Protein AF-A0A8J4S9Z4-F1 (afdb_monomer_lite)

Organism: NCBI:txid1284355

Secondary structure (DSSP, 8-state):
-----HHHHHHTT--HHHHTSHHHHHHHTTSSPPTT---B----EEEETTEEEE---TTEEEEEEEEPTTS-EEEEEEE--------TT-TT-GGGHHHHHHHHHHHHHHHHHHHH-SSHHHHHHHHHHHHHHHHHHHHHHHHHHHHHHTT--S--TTHHHHHHHHHHHHHHTT--HHHHHHHHHTT---TT-TTTT-HHHHHHHHHHHHHHTTSSS-HHHHHHHHHHHS-S----HHHHHHHHHHHHHH---HHHHHHHHHHTSTT---GGGGGGGPPPSS--TT-------

Structure (mmCIF, N/CA/C/O backbone):
data_AF-A0A8J4S9Z4-F1
#
_entry.id   AF-A0A8J4S9Z4-F1
#
loop_
_atom_site.group_PDB
_atom_site.id
_atom_site.type_symbol
_atom_site.label_atom_id
_atom_site.label_alt_id
_atom_site.label_comp_id
_atom_site.label_asym_id
_atom_site.label_entity_id
_atom_site.label_seq_id
_atom_site.pdbx_PDB_ins_code
_atom_site.Cartn_x
_atom_site.Cartn_y
_atom_site.Cartn_z
_atom_site.occupancy
_atom_site.B_iso_or_equiv
_atom_site.auth_seq_id
_atom_site.auth_comp_id
_atom_site.auth_asym_id
_atom_site.auth_atom_id
_atom_site.pdbx_PDB_model_num
ATOM 1 N N . MET A 1 1 ? 28.055 2.940 -4.783 1.00 86.69 1 MET A N 1
ATOM 2 C CA . MET A 1 1 ? 26.742 2.385 -4.398 1.00 86.69 1 MET A CA 1
ATOM 3 C C . MET A 1 1 ? 26.316 3.035 -3.094 1.00 86.69 1 MET A C 1
ATOM 5 O O . MET A 1 1 ? 27.156 3.102 -2.208 1.00 86.69 1 MET A O 1
ATOM 9 N N . ILE A 1 2 ? 25.088 3.554 -2.994 1.00 89.12 2 ILE A N 1
ATOM 10 C CA . ILE A 1 2 ? 24.585 4.167 -1.748 1.00 89.12 2 ILE A CA 1
ATOM 11 C C . ILE A 1 2 ? 23.871 3.099 -0.909 1.00 89.12 2 ILE A C 1
ATOM 13 O O . ILE A 1 2 ? 24.313 2.797 0.188 1.00 89.12 2 ILE A O 1
ATOM 17 N N . ILE A 1 3 ? 22.836 2.454 -1.457 1.00 90.81 3 ILE A N 1
ATOM 18 C CA . ILE A 1 3 ? 22.139 1.312 -0.844 1.00 90.81 3 ILE A CA 1
ATOM 19 C C . ILE A 1 3 ? 21.929 0.229 -1.898 1.00 90.81 3 ILE A C 1
ATOM 21 O O . ILE A 1 3 ? 21.613 0.535 -3.047 1.00 90.81 3 ILE A O 1
ATOM 25 N N . PHE A 1 4 ? 22.075 -1.036 -1.498 1.00 93.25 4 PHE A N 1
ATOM 26 C CA . PHE A 1 4 ? 21.887 -2.195 -2.366 1.00 93.25 4 PHE A CA 1
ATOM 27 C C . PHE A 1 4 ? 21.063 -3.284 -1.671 1.00 93.25 4 PHE A C 1
ATOM 29 O O . PHE A 1 4 ? 21.343 -3.663 -0.535 1.00 93.25 4 PHE A O 1
ATOM 36 N N . ASN A 1 5 ? 20.050 -3.815 -2.361 1.00 94.56 5 ASN A N 1
ATOM 37 C CA . ASN A 1 5 ? 19.208 -4.884 -1.829 1.00 94.56 5 ASN A CA 1
ATOM 38 C C . ASN A 1 5 ? 19.777 -6.266 -2.192 1.00 94.56 5 ASN A C 1
ATOM 40 O O . ASN A 1 5 ? 19.354 -6.905 -3.157 1.00 94.56 5 ASN A O 1
ATOM 44 N N . THR A 1 6 ? 20.730 -6.736 -1.387 1.00 94.50 6 THR A N 1
ATOM 45 C CA . THR A 1 6 ? 21.393 -8.042 -1.551 1.00 94.50 6 THR A CA 1
ATOM 46 C C . THR A 1 6 ? 20.412 -9.214 -1.548 1.00 94.50 6 THR A C 1
ATOM 48 O O . THR A 1 6 ? 20.584 -10.160 -2.318 1.00 94.50 6 THR A O 1
ATOM 51 N N . SER A 1 7 ? 19.379 -9.158 -0.699 1.00 93.69 7 SER A N 1
ATOM 52 C CA . SER A 1 7 ? 18.370 -10.220 -0.595 1.00 93.69 7 SER A CA 1
ATOM 53 C C . SER A 1 7 ? 17.582 -10.350 -1.898 1.00 93.69 7 SER A C 1
ATOM 55 O O . SER A 1 7 ? 17.492 -11.442 -2.460 1.00 93.69 7 SER A O 1
ATOM 57 N N . LEU A 1 8 ? 17.112 -9.219 -2.439 1.00 95.19 8 LEU A N 1
ATOM 58 C CA . LEU A 1 8 ? 16.420 -9.187 -3.724 1.00 95.19 8 LEU A CA 1
ATOM 59 C C . LEU A 1 8 ? 17.334 -9.679 -4.848 1.00 95.19 8 LEU A C 1
ATOM 61 O O . LEU A 1 8 ? 16.961 -10.615 -5.547 1.00 95.19 8 LEU A O 1
ATOM 65 N N . ALA A 1 9 ? 18.545 -9.131 -4.983 1.00 95.25 9 ALA A N 1
ATOM 66 C CA . ALA A 1 9 ? 19.481 -9.551 -6.029 1.00 95.25 9 ALA A CA 1
ATOM 67 C C . ALA A 1 9 ? 19.737 -11.068 -6.002 1.00 95.25 9 ALA A C 1
ATOM 69 O O . ALA A 1 9 ? 19.665 -11.732 -7.035 1.00 95.25 9 ALA A O 1
ATOM 70 N N . THR A 1 10 ? 19.938 -11.628 -4.807 1.00 95.31 10 THR A N 1
ATOM 71 C CA . THR A 1 10 ? 20.129 -13.071 -4.617 1.00 95.31 10 THR A CA 1
ATOM 72 C C . THR A 1 10 ? 18.884 -13.864 -5.019 1.00 95.31 10 THR A C 1
ATOM 74 O O . THR A 1 10 ? 19.000 -14.875 -5.709 1.00 95.31 10 THR A O 1
ATOM 77 N N . SER A 1 11 ? 17.688 -13.401 -4.639 1.00 95.25 11 SER A N 1
ATOM 78 C CA . SER A 1 11 ? 16.425 -14.055 -5.012 1.00 95.25 11 SER A CA 1
ATOM 79 C C . SER A 1 11 ? 16.177 -14.063 -6.525 1.00 95.25 11 SER A C 1
ATOM 81 O O . SER A 1 11 ? 15.623 -15.026 -7.047 1.00 95.25 11 SER A O 1
ATOM 83 N N . LEU A 1 12 ? 16.668 -13.045 -7.240 1.00 95.75 12 LEU A N 1
ATOM 84 C CA . LEU A 1 12 ? 16.606 -12.959 -8.701 1.00 95.75 12 LEU A CA 1
ATOM 85 C C . LEU A 1 12 ? 17.680 -13.810 -9.404 1.00 95.75 12 LEU A C 1
ATOM 87 O O . LEU A 1 12 ? 17.716 -13.855 -10.631 1.00 95.75 12 LEU A O 1
ATOM 91 N N . GLY A 1 13 ? 18.555 -14.490 -8.652 1.00 94.50 13 GLY A N 1
ATOM 92 C CA . GLY A 1 13 ? 19.665 -15.273 -9.201 1.00 94.50 13 GLY A CA 1
ATOM 93 C C . GLY A 1 13 ? 20.836 -14.425 -9.704 1.00 94.50 13 GLY A C 1
ATOM 94 O O . GLY A 1 13 ? 21.683 -14.929 -10.439 1.00 94.50 13 GLY A O 1
ATOM 95 N N . LEU A 1 14 ? 20.896 -13.147 -9.322 1.00 93.44 14 LEU A N 1
ATOM 96 C CA . LEU A 1 14 ? 21.974 -12.241 -9.701 1.00 93.44 14 LEU A CA 1
ATOM 97 C C . LEU A 1 14 ? 23.186 -12.408 -8.777 1.00 93.44 14 LEU A C 1
ATOM 99 O O . LEU A 1 14 ? 23.060 -12.724 -7.591 1.00 93.44 14 LEU A O 1
ATOM 103 N N . ASN A 1 15 ? 24.381 -12.122 -9.299 1.00 93.00 15 ASN A N 1
ATOM 104 C CA . ASN A 1 15 ? 25.592 -12.071 -8.484 1.00 93.00 15 ASN A CA 1
ATOM 105 C C . ASN A 1 15 ? 25.621 -10.773 -7.658 1.00 93.00 15 ASN A C 1
ATOM 107 O O . ASN A 1 15 ? 26.108 -9.736 -8.111 1.00 93.00 15 ASN A O 1
ATOM 111 N N . ALA A 1 16 ? 25.090 -10.841 -6.438 1.00 94.44 16 ALA A N 1
ATOM 112 C CA . ALA A 1 16 ? 25.005 -9.702 -5.532 1.00 94.44 16 ALA A CA 1
ATOM 113 C C . ALA A 1 16 ? 26.374 -9.098 -5.169 1.00 94.44 16 ALA A C 1
ATOM 115 O O . ALA A 1 16 ? 26.469 -7.884 -5.021 1.00 94.44 16 ALA A O 1
ATOM 116 N N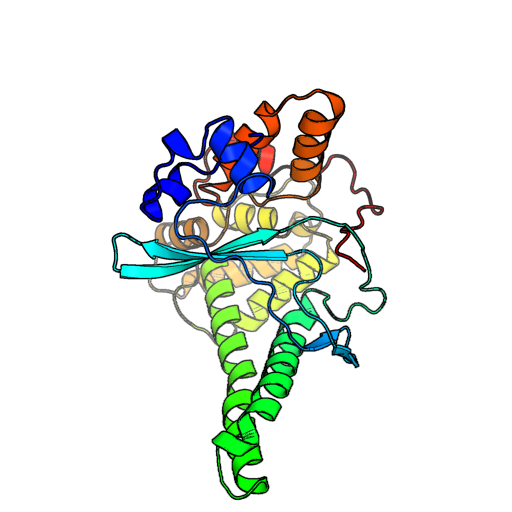 . GLU A 1 17 ? 27.429 -9.910 -5.049 1.00 93.00 17 GLU A N 1
ATOM 117 C CA . GLU A 1 17 ? 28.778 -9.423 -4.725 1.00 93.00 17 GLU A CA 1
ATOM 118 C C . GLU A 1 17 ? 29.359 -8.596 -5.879 1.00 93.00 17 GLU A C 1
ATOM 120 O O . GLU A 1 17 ? 29.862 -7.494 -5.662 1.00 93.00 17 GLU A O 1
ATOM 125 N N . ALA A 1 18 ? 29.210 -9.078 -7.116 1.00 91.81 18 ALA A N 1
ATOM 126 C CA . ALA A 1 18 ? 29.647 -8.348 -8.303 1.00 91.81 18 ALA A CA 1
ATOM 127 C C . ALA A 1 18 ? 28.850 -7.048 -8.505 1.00 91.81 18 ALA A C 1
ATOM 129 O O . ALA A 1 18 ? 29.424 -6.012 -8.839 1.00 91.81 18 ALA A O 1
ATOM 130 N N . LEU A 1 19 ? 27.536 -7.079 -8.271 1.00 92.56 19 LEU A N 1
ATOM 131 C CA . LEU A 1 19 ? 26.663 -5.910 -8.424 1.00 92.56 19 LEU A CA 1
ATOM 132 C C . LEU A 1 19 ? 26.835 -4.876 -7.306 1.00 92.56 19 LEU A C 1
ATOM 134 O O . LEU A 1 19 ? 26.665 -3.682 -7.544 1.00 92.56 19 LEU A O 1
ATOM 138 N N . ASN A 1 20 ? 27.222 -5.304 -6.105 1.00 93.88 20 ASN A N 1
ATOM 139 C CA . ASN A 1 20 ? 27.549 -4.411 -4.997 1.00 93.88 20 ASN A CA 1
ATOM 140 C C . ASN A 1 20 ? 29.031 -3.993 -5.004 1.00 93.88 20 ASN A C 1
ATOM 142 O O . ASN A 1 20 ? 29.683 -3.913 -3.963 1.00 93.88 20 ASN A O 1
ATOM 146 N N . SER A 1 21 ? 29.575 -3.739 -6.192 1.00 93.50 21 SER A N 1
ATOM 147 C CA . SER A 1 21 ? 30.947 -3.278 -6.400 1.00 93.50 21 SER A CA 1
ATOM 148 C C . SER A 1 21 ? 30.968 -1.882 -7.032 1.00 93.50 21 SER A C 1
ATOM 150 O O . SER A 1 21 ? 29.928 -1.315 -7.376 1.00 93.50 21 SER A O 1
ATOM 152 N N . ALA A 1 22 ? 32.163 -1.307 -7.198 1.00 91.81 22 ALA A N 1
ATOM 153 C CA . ALA A 1 22 ? 32.323 -0.064 -7.952 1.00 91.81 22 ALA A CA 1
ATOM 154 C C . ALA A 1 22 ? 31.855 -0.225 -9.410 1.00 91.81 22 ALA A C 1
ATOM 156 O O . ALA A 1 22 ? 31.159 0.639 -9.923 1.00 91.81 22 ALA A O 1
ATOM 157 N N . GLU A 1 23 ? 32.158 -1.361 -10.040 1.00 90.12 23 GLU A N 1
ATOM 158 C CA . GLU A 1 23 ? 31.727 -1.668 -11.407 1.00 90.12 23 GLU A CA 1
ATOM 159 C C . GLU A 1 23 ? 30.208 -1.858 -11.498 1.00 90.12 23 GLU A C 1
ATOM 161 O O . GLU A 1 23 ? 29.561 -1.317 -12.391 1.00 90.12 23 GLU A O 1
ATOM 166 N N . GLY A 1 24 ? 29.604 -2.540 -10.521 1.00 91.31 24 GLY A N 1
ATOM 167 C CA . GLY A 1 24 ? 28.147 -2.643 -10.432 1.00 91.31 24 GLY A CA 1
ATOM 168 C C . GLY A 1 24 ? 27.465 -1.279 -10.259 1.00 91.31 24 GLY A C 1
ATOM 169 O O . GLY A 1 24 ? 26.395 -1.044 -10.816 1.00 91.31 24 GLY A O 1
ATOM 170 N N . ALA A 1 25 ? 28.101 -0.334 -9.559 1.00 91.38 25 ALA A N 1
ATOM 171 C CA . ALA A 1 25 ? 27.605 1.038 -9.482 1.00 91.38 25 ALA A CA 1
ATOM 172 C C . ALA A 1 25 ? 27.644 1.757 -10.842 1.00 91.38 25 ALA A C 1
ATOM 174 O O . ALA A 1 25 ? 26.702 2.484 -11.147 1.00 91.38 25 ALA A O 1
ATOM 175 N N . GLU A 1 26 ? 28.662 1.517 -11.675 1.00 89.56 26 GLU A N 1
ATOM 176 C CA . GLU A 1 26 ? 28.706 2.037 -13.051 1.00 89.56 26 GLU A CA 1
ATOM 177 C C . GLU A 1 26 ? 27.568 1.467 -13.911 1.00 89.56 26 GLU A C 1
ATOM 179 O O . GLU A 1 26 ? 26.979 2.199 -14.707 1.00 89.56 26 GLU A O 1
ATOM 184 N N . VAL A 1 27 ? 27.195 0.197 -13.708 1.00 88.88 27 VAL A N 1
ATOM 185 C CA . VAL A 1 27 ? 26.023 -0.408 -14.364 1.00 88.88 27 VAL A CA 1
ATOM 186 C C . VAL A 1 27 ? 24.735 0.308 -13.966 1.00 88.88 27 VAL A C 1
ATOM 188 O O . VAL A 1 27 ? 23.989 0.768 -14.828 1.00 88.88 27 VAL A O 1
ATOM 191 N N . PHE A 1 28 ? 24.468 0.446 -12.665 1.00 88.38 28 PHE A N 1
ATOM 192 C CA . PHE A 1 28 ? 23.224 1.067 -12.196 1.00 88.38 28 PHE A CA 1
ATOM 193 C C . PHE A 1 28 ? 23.166 2.582 -12.424 1.00 88.38 28 PHE A C 1
ATOM 195 O O . PHE A 1 28 ? 22.076 3.151 -12.454 1.00 88.38 28 PHE A O 1
ATOM 202 N N . ALA A 1 29 ? 24.314 3.232 -12.624 1.00 85.50 29 ALA A N 1
ATOM 203 C CA . ALA A 1 29 ? 24.397 4.619 -13.073 1.00 85.50 29 ALA A CA 1
ATOM 204 C C . ALA A 1 29 ? 24.199 4.777 -14.595 1.00 85.50 29 ALA A C 1
ATOM 206 O O . ALA A 1 29 ? 24.103 5.903 -15.077 1.00 85.50 29 ALA A O 1
ATOM 207 N N . GLY A 1 30 ? 24.134 3.674 -15.353 1.00 80.75 30 GLY A N 1
ATOM 208 C CA . GLY A 1 30 ? 24.017 3.685 -16.813 1.00 80.75 30 GLY A CA 1
ATOM 209 C C . GLY A 1 30 ? 25.323 4.006 -17.551 1.00 80.75 30 GLY A C 1
ATOM 210 O O . GLY A 1 30 ? 25.291 4.264 -18.752 1.00 80.75 30 GLY A O 1
ATOM 211 N N . ASN A 1 31 ? 26.466 3.987 -16.859 1.00 83.44 31 ASN A N 1
ATOM 212 C CA . ASN A 1 31 ? 27.790 4.218 -17.445 1.00 83.44 31 ASN A CA 1
ATOM 213 C C . ASN A 1 31 ? 28.380 2.947 -18.078 1.00 83.44 31 ASN A C 1
ATOM 215 O O . ASN A 1 31 ? 29.239 3.038 -18.956 1.00 83.44 31 ASN A O 1
ATOM 219 N N . LEU A 1 32 ? 27.922 1.769 -17.642 1.00 85.44 32 LEU A N 1
ATOM 220 C CA . LEU A 1 32 ? 28.317 0.468 -18.173 1.00 85.44 32 LEU A CA 1
ATOM 221 C C . LEU A 1 32 ? 27.078 -0.354 -18.542 1.00 85.44 32 LEU A C 1
ATOM 223 O O . LEU A 1 32 ? 26.134 -0.458 -17.764 1.00 85.44 32 LEU A O 1
ATOM 227 N N . ILE A 1 33 ? 27.093 -0.971 -19.722 1.00 84.81 33 ILE A N 1
ATOM 228 C CA . ILE A 1 33 ? 26.046 -1.903 -20.149 1.00 84.81 33 ILE A CA 1
ATOM 229 C C . ILE A 1 33 ? 26.535 -3.326 -19.843 1.00 84.81 33 ILE A C 1
ATOM 231 O O . ILE A 1 33 ? 27.610 -3.693 -20.327 1.00 84.81 33 ILE A O 1
ATOM 235 N N . PRO A 1 34 ? 25.797 -4.126 -19.050 1.00 86.81 34 PRO A N 1
ATOM 236 C CA . PRO A 1 34 ? 26.164 -5.512 -18.767 1.00 86.81 34 PRO A CA 1
ATOM 237 C C . PRO A 1 34 ? 26.233 -6.373 -20.029 1.00 86.81 34 PRO A C 1
ATOM 239 O O . PRO A 1 34 ? 25.499 -6.150 -20.992 1.00 86.81 34 PRO A O 1
ATOM 242 N N . GLU A 1 35 ? 27.073 -7.407 -20.011 1.00 86.81 35 GLU A N 1
ATOM 243 C CA . GLU A 1 35 ? 27.112 -8.388 -21.097 1.00 86.81 35 GLU A CA 1
ATOM 244 C C . GLU A 1 35 ? 25.745 -9.074 -21.258 1.00 86.81 35 GLU A C 1
ATOM 246 O O . GLU A 1 35 ? 25.144 -9.528 -20.285 1.00 86.81 35 GLU A O 1
ATOM 251 N N . GLY A 1 36 ? 25.246 -9.137 -22.496 1.00 86.69 36 GLY A N 1
ATOM 252 C CA . GLY A 1 36 ? 23.943 -9.728 -22.820 1.00 86.69 36 GLY A CA 1
ATOM 253 C C . GLY A 1 36 ? 22.734 -8.817 -22.580 1.00 86.69 36 GLY A C 1
ATOM 254 O O . GLY A 1 36 ? 21.621 -9.221 -22.907 1.00 86.69 36 GLY A O 1
ATOM 255 N N . ALA A 1 37 ? 22.927 -7.604 -22.052 1.00 88.31 37 ALA A N 1
ATOM 256 C CA . ALA A 1 37 ? 21.869 -6.603 -21.972 1.00 88.31 37 ALA A CA 1
ATOM 257 C C . ALA A 1 37 ? 21.641 -5.939 -23.340 1.00 88.31 37 ALA A C 1
ATOM 259 O O . ALA A 1 37 ? 22.593 -5.571 -24.033 1.00 88.31 37 ALA A O 1
ATOM 260 N N . GLU A 1 38 ? 20.375 -5.729 -23.697 1.00 87.62 38 GLU A N 1
ATOM 261 C CA . GLU A 1 38 ? 19.956 -5.004 -24.901 1.00 87.62 38 GLU A CA 1
ATOM 262 C C . GLU A 1 38 ? 19.033 -3.854 -24.484 1.00 87.62 38 GLU A C 1
ATOM 264 O O . GLU A 1 38 ? 17.807 -4.004 -24.498 1.00 87.62 38 GLU A O 1
ATOM 269 N N . PRO A 1 39 ? 19.599 -2.706 -24.060 1.00 84.56 39 PRO A N 1
ATOM 270 C CA . PRO A 1 39 ? 18.792 -1.663 -23.465 1.00 84.56 39 PRO A CA 1
ATOM 271 C C . PRO A 1 39 ? 17.817 -1.038 -24.461 1.00 84.56 39 PRO A C 1
ATOM 273 O O . PRO A 1 39 ? 18.199 -0.680 -25.578 1.00 84.56 39 PRO A O 1
ATOM 276 N N . LEU A 1 40 ? 16.574 -0.838 -24.033 1.00 83.62 40 LEU A N 1
ATOM 277 C CA . LEU A 1 40 ? 15.536 -0.208 -24.840 1.00 83.62 40 LEU A CA 1
ATOM 278 C C . LEU A 1 40 ? 14.698 0.774 -24.022 1.00 83.62 40 LEU A C 1
ATOM 280 O O . LEU A 1 40 ? 14.546 0.644 -22.807 1.00 83.62 40 LEU A O 1
ATOM 284 N N . ALA A 1 41 ? 14.147 1.764 -24.718 1.00 80.06 41 ALA A N 1
ATOM 285 C CA . ALA A 1 41 ? 13.153 2.683 -24.184 1.00 80.06 41 ALA A CA 1
ATOM 286 C C . ALA A 1 41 ? 11.810 2.365 -24.844 1.00 80.06 41 ALA A C 1
ATOM 288 O O . ALA A 1 41 ? 11.695 2.393 -26.074 1.00 80.06 41 ALA A O 1
ATOM 289 N N . GLN A 1 42 ? 10.801 2.039 -24.042 1.00 82.94 42 GLN A N 1
ATOM 290 C CA . GLN A 1 42 ? 9.481 1.704 -24.550 1.00 82.94 42 GLN A CA 1
ATOM 291 C C . GLN A 1 42 ? 8.714 2.978 -24.911 1.00 82.94 42 GLN A C 1
ATOM 293 O O . GLN A 1 42 ? 8.731 3.980 -24.195 1.00 82.94 42 GLN A O 1
ATOM 298 N N . ALA A 1 43 ? 8.008 2.939 -26.038 1.00 84.94 43 ALA A N 1
ATOM 299 C CA . ALA A 1 43 ? 7.042 3.966 -26.392 1.00 84.94 43 ALA A CA 1
ATOM 300 C C . ALA A 1 43 ? 5.661 3.546 -25.883 1.00 84.94 43 ALA A C 1
ATOM 302 O O . ALA A 1 43 ? 5.213 2.430 -26.139 1.00 84.94 43 ALA A O 1
ATOM 303 N N . TYR A 1 44 ? 4.970 4.454 -25.203 1.00 89.44 44 TYR A N 1
ATOM 304 C CA . TYR A 1 44 ? 3.591 4.252 -24.777 1.00 89.44 44 TYR A CA 1
ATOM 305 C C . TYR A 1 44 ? 2.828 5.575 -24.818 1.00 89.44 44 TYR A C 1
ATOM 307 O O . TYR A 1 44 ? 3.404 6.653 -24.935 1.00 89.44 44 TYR A O 1
ATOM 315 N N . ALA A 1 45 ? 1.510 5.501 -24.736 1.00 88.75 45 ALA A N 1
ATOM 316 C CA . ALA A 1 45 ? 0.637 6.652 -24.572 1.00 88.75 45 ALA A CA 1
ATOM 317 C C . ALA A 1 45 ? -0.272 6.394 -23.374 1.00 88.75 45 ALA A C 1
ATOM 319 O O . ALA A 1 45 ? -0.426 5.256 -22.930 1.00 88.75 45 ALA A O 1
ATOM 320 N N . GLY A 1 46 ? -0.861 7.441 -22.819 1.00 90.00 46 GLY A N 1
ATOM 321 C CA . GLY A 1 46 ? -1.692 7.276 -21.641 1.00 90.00 46 GLY A CA 1
ATOM 322 C C . GLY A 1 46 ? -2.496 8.510 -21.316 1.00 90.00 46 GLY A C 1
ATOM 323 O O . GLY A 1 46 ? -2.228 9.607 -21.803 1.00 90.00 46 GLY A O 1
ATOM 324 N N . HIS A 1 47 ? -3.494 8.321 -20.464 1.00 86.31 47 HIS A N 1
ATOM 325 C CA . HIS A 1 47 ? -4.283 9.427 -19.967 1.00 86.31 47 HIS A CA 1
ATOM 326 C C . HIS A 1 47 ? -3.636 10.015 -18.709 1.00 86.31 47 HIS A C 1
ATOM 328 O O . HIS A 1 47 ? -3.628 9.375 -17.660 1.00 86.31 47 HIS A O 1
ATOM 334 N N . GLN A 1 48 ? -3.135 11.248 -18.779 1.00 83.12 48 GLN A N 1
ATOM 335 C CA . GLN A 1 48 ? -2.669 11.990 -17.607 1.00 83.12 48 GLN A CA 1
ATOM 336 C C . GLN A 1 48 ? -3.764 12.948 -17.148 1.00 83.12 48 GLN A C 1
ATOM 338 O O . GLN A 1 48 ? -4.236 13.790 -17.912 1.00 83.12 48 GLN A O 1
ATOM 343 N N . PHE A 1 49 ? -4.202 12.795 -15.896 1.00 81.25 49 PHE A N 1
ATOM 344 C CA . PHE A 1 49 ? -5.300 13.583 -15.318 1.00 81.25 49 PHE A CA 1
ATOM 345 C C . PHE A 1 49 ? -6.571 13.580 -16.190 1.00 81.25 49 PHE A C 1
ATOM 347 O O . PHE A 1 49 ? -7.288 14.571 -16.273 1.00 81.25 49 PHE A O 1
ATOM 354 N N . GLY A 1 50 ? -6.843 12.452 -16.857 1.00 81.25 50 GLY A N 1
ATOM 355 C CA . GLY A 1 50 ? -7.995 12.275 -17.746 1.00 81.25 50 GLY A CA 1
ATOM 356 C C . GLY A 1 50 ? -7.769 12.672 -19.211 1.00 81.25 50 GLY A C 1
ATOM 357 O O . GLY A 1 50 ? -8.633 12.384 -20.031 1.00 81.25 50 GLY A O 1
ATOM 358 N N . ASN A 1 51 ? -6.624 13.262 -19.568 1.00 82.56 51 ASN A N 1
ATOM 359 C CA . ASN A 1 51 ? -6.325 13.708 -20.934 1.00 82.56 51 ASN A CA 1
ATOM 360 C C . ASN A 1 51 ? -5.333 12.771 -21.623 1.00 82.56 51 ASN A C 1
ATOM 362 O O . ASN A 1 51 ? -4.302 12.442 -21.041 1.00 82.56 51 ASN A O 1
ATOM 366 N N . PHE A 1 52 ? -5.629 12.354 -22.855 1.00 87.38 52 PHE A N 1
ATOM 367 C CA . PHE A 1 52 ? -4.758 11.463 -23.622 1.00 87.38 52 PHE A CA 1
ATOM 368 C C . PHE A 1 52 ? -3.498 12.186 -24.114 1.00 87.38 52 PHE A C 1
ATOM 370 O O . PHE A 1 52 ? -3.596 13.205 -24.793 1.00 87.38 52 PHE A O 1
ATOM 377 N N . ASN A 1 53 ? -2.329 11.623 -23.807 1.00 85.38 53 ASN A N 1
ATOM 378 C CA . ASN A 1 53 ? -1.018 12.149 -24.170 1.00 85.38 53 ASN A CA 1
ATOM 379 C C . ASN A 1 53 ? -0.126 11.045 -24.749 1.00 85.38 53 ASN A C 1
ATOM 381 O O . ASN A 1 53 ? -0.165 9.895 -24.305 1.00 85.38 53 ASN A O 1
ATOM 385 N N . MET A 1 54 ? 0.737 11.423 -25.693 1.00 82.81 54 MET A N 1
ATOM 386 C CA . MET A 1 54 ? 1.869 10.591 -26.104 1.00 82.81 54 MET A CA 1
ATOM 387 C C . MET A 1 54 ? 2.955 10.666 -25.034 1.00 82.81 54 MET A C 1
ATOM 389 O O . MET A 1 54 ? 3.337 11.759 -24.614 1.00 82.81 54 MET A O 1
ATOM 393 N N . LEU A 1 55 ? 3.429 9.506 -24.593 1.00 85.88 55 LEU A N 1
ATOM 394 C CA . LEU A 1 55 ? 4.416 9.350 -23.532 1.00 85.88 55 LEU A CA 1
ATOM 395 C C . LEU A 1 55 ? 5.551 8.443 -24.041 1.00 85.88 55 LEU A C 1
ATOM 397 O O . LEU A 1 55 ? 5.917 8.482 -25.216 1.00 85.88 55 LEU A O 1
ATOM 401 N N . GLY A 1 56 ? 6.121 7.649 -23.145 1.00 80.00 56 GLY A N 1
ATOM 402 C CA . GLY A 1 56 ? 7.259 6.778 -23.374 1.00 80.00 56 GLY A CA 1
ATOM 403 C C . GLY A 1 56 ? 8.203 6.831 -22.182 1.00 80.00 56 GLY A C 1
ATOM 404 O O . GLY A 1 56 ? 8.054 7.674 -21.289 1.00 80.00 56 GLY A O 1
ATOM 405 N N . ASP A 1 57 ? 9.202 5.962 -22.204 1.00 79.75 57 ASP A N 1
ATOM 406 C CA . ASP A 1 57 ? 10.291 5.920 -21.234 1.00 79.75 57 ASP A CA 1
ATOM 407 C C . ASP A 1 57 ? 11.236 7.121 -21.406 1.00 79.75 57 ASP A C 1
ATOM 409 O O . ASP A 1 57 ? 12.405 7.000 -21.757 1.00 79.75 57 ASP A O 1
ATOM 413 N N . GLY A 1 58 ? 10.743 8.333 -21.151 1.00 70.44 58 GLY A N 1
ATOM 414 C CA . GLY A 1 58 ? 11.538 9.555 -21.299 1.00 70.44 58 GLY A CA 1
ATOM 415 C C . GLY A 1 58 ? 12.668 9.685 -20.272 1.00 70.44 58 GLY A C 1
ATOM 416 O O . GLY A 1 58 ? 13.549 10.525 -20.438 1.00 70.44 58 GLY A O 1
ATOM 417 N N . ARG A 1 59 ? 12.615 8.906 -19.181 1.00 74.81 59 ARG A N 1
ATOM 418 C CA . ARG A 1 59 ? 13.576 8.922 -18.055 1.00 74.81 59 ARG A CA 1
ATOM 419 C C . ARG A 1 59 ? 13.796 7.527 -17.460 1.00 74.81 59 ARG A C 1
ATOM 421 O O . ARG A 1 59 ? 14.191 7.396 -16.303 1.00 74.81 59 ARG A O 1
ATOM 428 N N . ALA A 1 60 ? 13.489 6.493 -18.230 1.00 80.62 60 ALA A N 1
ATOM 429 C CA . ALA A 1 60 ? 13.716 5.112 -17.854 1.00 80.62 60 ALA A CA 1
ATOM 430 C C . ALA A 1 60 ? 14.383 4.366 -19.008 1.00 80.62 60 ALA A C 1
ATOM 432 O O . ALA A 1 60 ? 14.307 4.794 -20.156 1.00 80.62 60 ALA A O 1
ATOM 433 N N . LEU A 1 61 ? 15.063 3.276 -18.685 1.00 81.12 61 LEU A N 1
ATOM 434 C CA . LEU A 1 61 ? 15.682 2.403 -19.665 1.00 81.12 61 LEU A CA 1
ATOM 435 C C . LEU A 1 61 ? 15.548 0.967 -19.172 1.00 81.12 61 LEU A C 1
ATOM 437 O O . LEU A 1 61 ? 16.077 0.629 -18.111 1.00 81.12 61 LEU A O 1
ATOM 441 N N . LEU A 1 62 ? 14.839 0.128 -19.924 1.00 86.56 62 LEU A N 1
ATOM 442 C CA . LEU A 1 62 ? 14.830 -1.309 -19.688 1.00 86.56 62 LEU A CA 1
ATOM 443 C C . LEU A 1 62 ? 16.192 -1.843 -20.130 1.00 86.56 62 LEU A C 1
ATOM 445 O O . LEU A 1 62 ? 16.482 -1.809 -21.318 1.00 86.56 62 LEU A O 1
ATOM 449 N N . LEU A 1 63 ? 17.037 -2.296 -19.201 1.00 87.75 63 LEU A N 1
ATOM 450 C CA . LEU A 1 63 ? 18.332 -2.906 -19.534 1.00 87.75 63 LEU A CA 1
ATOM 451 C C . LEU A 1 63 ? 18.155 -4.276 -20.187 1.00 87.75 63 LEU A C 1
ATOM 453 O O . LEU A 1 63 ? 18.945 -4.662 -21.044 1.00 87.75 63 LEU A O 1
ATOM 457 N N . GLY A 1 64 ? 17.136 -5.010 -19.753 1.00 89.75 64 GLY A N 1
ATOM 458 C CA . GLY A 1 64 ? 16.822 -6.339 -20.240 1.00 89.75 64 GLY A CA 1
ATOM 459 C C . GLY A 1 64 ? 15.969 -7.103 -19.240 1.00 89.75 64 GLY A C 1
ATOM 460 O O . GLY A 1 64 ? 15.477 -6.549 -18.255 1.00 89.75 64 GLY A O 1
ATOM 461 N N . GLU A 1 65 ? 15.832 -8.395 -19.496 1.00 93.00 65 GLU A N 1
ATOM 462 C CA . GLU A 1 65 ? 14.997 -9.296 -18.716 1.00 93.00 65 GLU A CA 1
ATOM 463 C C . GLU A 1 65 ? 15.872 -10.364 -18.049 1.00 93.00 65 GLU A C 1
ATOM 465 O O . GLU A 1 65 ? 16.634 -11.068 -18.716 1.00 93.00 65 GLU A O 1
ATOM 470 N N . GLN A 1 66 ? 15.750 -10.511 -16.733 1.00 93.31 66 GLN A N 1
ATOM 471 C CA . GLN A 1 66 ? 16.428 -11.546 -15.962 1.00 93.31 66 GLN A CA 1
ATOM 472 C C . GLN A 1 66 ? 15.517 -12.766 -15.810 1.00 93.31 66 GLN A C 1
ATOM 474 O O . GLN A 1 66 ? 14.348 -12.639 -15.447 1.00 93.31 66 GLN A O 1
ATOM 479 N N . LEU A 1 67 ? 16.071 -13.961 -16.027 1.00 94.94 67 LEU A N 1
ATOM 480 C CA . LEU A 1 67 ? 15.423 -15.214 -15.638 1.00 94.94 67 LEU A CA 1
ATOM 481 C C . LEU A 1 67 ? 15.800 -15.560 -14.196 1.00 94.94 67 LEU A C 1
ATOM 483 O O . LEU A 1 67 ? 16.980 -15.712 -13.873 1.00 94.94 67 LEU A O 1
ATOM 487 N N . THR A 1 68 ? 14.804 -15.688 -13.327 1.00 95.31 68 THR A N 1
ATOM 488 C CA . THR A 1 68 ? 15.006 -16.095 -11.936 1.00 95.31 68 THR A CA 1
ATOM 489 C C . THR A 1 68 ? 15.386 -17.579 -11.859 1.00 95.31 68 THR A C 1
ATOM 491 O O . THR A 1 68 ? 15.118 -18.344 -12.794 1.00 95.31 68 THR A O 1
ATOM 494 N N . PRO A 1 69 ? 15.958 -18.051 -10.735 1.00 96.25 69 PRO A N 1
ATOM 495 C CA . PRO A 1 69 ? 16.210 -19.477 -10.517 1.00 96.25 69 PRO A CA 1
ATOM 496 C C . PRO A 1 69 ? 14.951 -20.356 -10.610 1.00 96.25 69 PRO A C 1
ATOM 498 O O . PRO A 1 69 ? 15.054 -21.558 -10.846 1.00 96.25 69 PRO A O 1
ATOM 501 N N . GLN A 1 70 ? 13.766 -19.766 -10.429 1.00 95.12 70 GLN A N 1
ATOM 502 C CA . GLN A 1 70 ? 12.464 -20.423 -10.546 1.00 95.12 70 GLN A CA 1
ATOM 503 C C . GLN A 1 70 ? 11.929 -20.432 -11.989 1.00 95.12 70 GLN A C 1
ATOM 505 O O . GLN A 1 70 ? 10.896 -21.044 -12.250 1.00 95.12 70 GLN A O 1
ATOM 510 N N . GLY A 1 71 ? 12.636 -19.803 -12.934 1.00 94.69 71 GLY A N 1
ATOM 511 C CA . GLY A 1 71 ? 12.251 -19.716 -14.343 1.00 94.69 71 GLY A CA 1
ATOM 512 C C . GLY A 1 71 ? 11.276 -18.580 -14.659 1.00 94.69 71 GLY A C 1
ATOM 513 O O . GLY A 1 71 ? 10.718 -18.550 -15.755 1.00 94.69 71 GLY A O 1
ATOM 514 N N . GLU A 1 72 ? 11.068 -17.653 -13.725 1.00 96.19 72 GLU A N 1
ATOM 515 C CA . GLU A 1 72 ? 10.250 -16.460 -13.943 1.00 96.19 72 GLU A CA 1
ATOM 516 C C . GLU A 1 72 ? 11.079 -15.378 -14.633 1.00 96.19 72 GLU A C 1
ATOM 518 O O . GLU A 1 72 ? 12.299 -15.330 -14.492 1.00 96.19 72 GLU A O 1
ATOM 523 N N . ARG A 1 73 ? 10.425 -14.503 -15.391 1.00 95.88 73 ARG A N 1
ATOM 524 C CA . ARG A 1 73 ? 11.079 -13.408 -16.104 1.00 95.88 73 ARG A CA 1
ATOM 525 C C . ARG A 1 73 ? 10.766 -12.096 -15.406 1.00 95.88 73 ARG A C 1
ATOM 527 O O . ARG A 1 73 ? 9.600 -11.826 -15.128 1.00 95.88 73 ARG A O 1
ATOM 534 N N . VAL A 1 74 ? 11.796 -11.303 -15.135 1.00 95.81 74 VAL A N 1
ATOM 535 C CA . VAL A 1 74 ? 11.657 -9.996 -14.491 1.00 95.81 74 VAL A CA 1
ATOM 536 C C . VAL A 1 74 ? 12.405 -8.928 -15.275 1.00 95.81 74 VAL A C 1
ATOM 538 O O . VAL A 1 74 ? 13.521 -9.158 -15.738 1.00 95.81 74 VAL A O 1
ATOM 541 N N . ASP A 1 75 ? 11.808 -7.750 -15.385 1.00 95.25 75 ASP A N 1
ATOM 542 C CA . ASP A 1 75 ? 12.434 -6.598 -16.026 1.00 95.25 75 ASP A CA 1
ATOM 543 C C . ASP A 1 75 ? 13.479 -5.966 -15.102 1.00 95.25 75 ASP A C 1
ATOM 545 O O . ASP A 1 75 ? 13.232 -5.731 -13.916 1.00 95.25 75 ASP A O 1
ATOM 549 N N . ILE A 1 76 ? 14.645 -5.635 -15.657 1.00 92.00 76 ILE A N 1
ATOM 550 C CA . ILE A 1 76 ? 15.653 -4.806 -14.997 1.00 92.00 76 ILE A CA 1
ATOM 551 C C . ILE A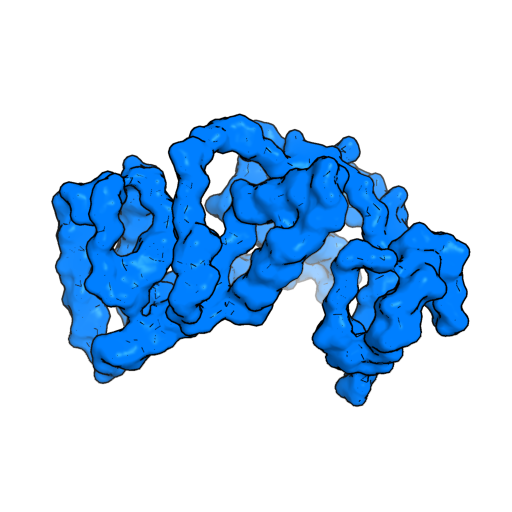 1 76 ? 15.605 -3.419 -15.635 1.00 92.00 76 ILE A C 1
ATOM 553 O O . ILE A 1 76 ? 16.197 -3.184 -16.687 1.00 92.00 76 ILE A O 1
ATOM 557 N N . GLN A 1 77 ? 14.895 -2.488 -15.002 1.00 90.12 77 GLN A N 1
ATOM 558 C CA . GLN A 1 77 ? 14.714 -1.128 -15.510 1.00 90.12 77 GLN A CA 1
ATOM 559 C C . GLN A 1 77 ? 15.478 -0.109 -14.661 1.00 90.12 77 GLN A C 1
ATOM 561 O O . GLN A 1 77 ? 15.235 0.030 -13.461 1.00 90.12 77 GLN A O 1
ATOM 566 N N . LEU A 1 78 ? 16.373 0.648 -15.295 1.00 84.50 78 LEU A N 1
ATOM 567 C CA . LEU A 1 78 ? 17.000 1.814 -14.681 1.00 84.50 78 LEU A CA 1
ATOM 568 C C . LEU A 1 78 ? 16.051 3.002 -14.771 1.00 84.50 78 LEU A C 1
ATOM 570 O O . LEU A 1 78 ? 15.530 3.317 -15.842 1.00 84.50 78 LEU A O 1
ATOM 574 N N . LYS A 1 79 ? 15.842 3.689 -13.649 1.00 84.44 79 LYS A N 1
ATOM 575 C CA . LYS A 1 79 ? 14.982 4.870 -13.575 1.00 84.44 79 LYS A CA 1
ATOM 576 C C . LYS A 1 79 ? 15.789 6.077 -13.116 1.00 84.44 79 LYS A C 1
ATOM 578 O O . LYS A 1 79 ? 16.354 6.061 -12.027 1.00 84.44 79 LYS A O 1
ATOM 583 N N . ALA A 1 80 ? 15.783 7.137 -13.918 1.00 66.44 80 ALA A N 1
ATOM 584 C CA . ALA A 1 80 ? 16.251 8.451 -13.500 1.00 66.44 80 ALA A CA 1
ATOM 585 C C . ALA A 1 80 ? 15.113 9.214 -12.794 1.00 66.44 80 ALA A C 1
ATOM 587 O O . ALA A 1 80 ? 13.937 9.087 -13.149 1.00 66.44 80 ALA A O 1
ATOM 588 N N . THR A 1 81 ? 15.448 9.993 -11.766 1.00 46.16 81 THR A N 1
ATOM 589 C CA . THR A 1 81 ? 14.474 10.624 -10.861 1.00 46.16 81 THR A CA 1
ATOM 590 C C . THR A 1 81 ? 14.208 12.094 -11.193 1.00 46.16 81 THR A C 1
ATOM 592 O O . THR A 1 81 ? 15.110 12.834 -11.575 1.00 46.16 81 THR A O 1
ATOM 595 N N . VAL A 1 82 ? 12.954 12.526 -10.999 1.00 33.28 82 VAL A N 1
ATOM 596 C CA . VAL A 1 82 ? 12.554 13.923 -10.736 1.00 33.28 82 VAL A CA 1
ATOM 597 C C . VAL A 1 82 ? 11.319 13.975 -9.826 1.00 33.28 82 VAL A C 1
ATOM 599 O O . VAL A 1 82 ? 10.536 13.025 -9.773 1.00 33.28 82 VAL A O 1
ATOM 602 N N . PHE A 1 83 ? 11.127 15.116 -9.165 1.00 34.62 83 PHE A N 1
ATOM 603 C CA . PHE A 1 83 ? 10.043 15.432 -8.225 1.00 34.62 83 PHE A CA 1
ATOM 604 C C . PHE A 1 83 ? 8.958 16.343 -8.872 1.00 34.62 83 PHE A C 1
ATOM 606 O O . PHE A 1 83 ? 9.313 17.178 -9.694 1.00 34.62 83 PHE A O 1
ATOM 613 N N . SER A 1 84 ? 7.657 16.217 -8.525 1.00 42.22 84 SER A N 1
ATOM 614 C CA . SER A 1 84 ? 6.585 17.258 -8.737 1.00 42.22 84 SER A CA 1
ATOM 615 C C . SER A 1 84 ? 5.176 16.997 -8.129 1.00 42.22 84 SER A C 1
ATOM 617 O O . SER A 1 84 ? 4.491 16.045 -8.440 1.00 42.22 84 SER A O 1
ATOM 619 N N . SER A 1 85 ? 4.601 17.862 -7.314 1.00 44.53 85 SER A N 1
ATOM 620 C CA . SER A 1 85 ? 3.241 17.661 -6.778 1.00 44.53 85 SER A CA 1
ATOM 621 C C . SER A 1 85 ? 2.198 18.304 -7.713 1.00 44.53 85 SER A C 1
ATOM 623 O O . SER A 1 85 ? 2.118 19.526 -7.779 1.00 44.53 85 SER A O 1
ATOM 625 N N . ILE A 1 86 ? 1.392 17.532 -8.466 1.00 56.88 86 ILE A N 1
ATOM 626 C CA . ILE A 1 86 ? 0.386 18.115 -9.398 1.00 56.88 86 ILE A CA 1
ATOM 627 C C . ILE A 1 86 ? -1.013 17.472 -9.307 1.00 56.88 86 ILE A C 1
ATOM 629 O O . ILE A 1 86 ? -1.701 17.349 -10.311 1.00 56.88 86 ILE A O 1
ATOM 633 N N . ASP A 1 87 ? -1.500 17.096 -8.120 1.00 64.69 87 ASP A N 1
ATOM 634 C CA . ASP A 1 87 ? -2.926 16.741 -7.943 1.00 64.69 87 ASP A CA 1
ATOM 635 C C . ASP A 1 87 ? -3.725 17.852 -7.245 1.00 64.69 87 ASP A C 1
ATOM 637 O O . ASP A 1 87 ? -4.224 17.700 -6.133 1.00 64.69 87 ASP A O 1
ATOM 641 N N . THR A 1 88 ? -3.842 19.009 -7.900 1.00 63.59 88 THR A N 1
ATOM 642 C CA . THR A 1 88 ? -4.543 20.181 -7.338 1.00 63.59 88 THR A CA 1
ATOM 643 C C . THR A 1 88 ? -6.060 20.009 -7.246 1.00 63.59 88 THR A C 1
ATOM 645 O O . THR A 1 88 ? -6.711 20.748 -6.512 1.00 63.59 88 THR A O 1
ATOM 648 N N . GLN A 1 89 ? -6.632 19.048 -7.979 1.00 64.25 89 GLN A N 1
ATOM 649 C CA . GLN A 1 89 ? -8.074 18.770 -8.013 1.00 64.25 89 GLN A CA 1
ATOM 650 C C . GLN A 1 89 ? -8.467 17.535 -7.185 1.00 64.25 89 GLN A C 1
ATOM 652 O O . GLN A 1 89 ? -9.640 17.167 -7.168 1.00 64.25 89 GLN A O 1
ATOM 657 N N . GLY A 1 90 ? -7.511 16.883 -6.511 1.00 68.06 90 GLY A N 1
ATOM 658 C CA . GLY A 1 90 ? -7.761 15.693 -5.693 1.00 68.06 90 GLY A CA 1
ATOM 659 C C . GLY A 1 90 ? -8.235 14.479 -6.497 1.00 68.06 90 GLY A C 1
ATOM 660 O O . GLY A 1 90 ? -8.932 13.616 -5.957 1.00 68.06 90 GLY A O 1
ATOM 661 N N . ARG A 1 91 ? -7.887 14.389 -7.789 1.00 72.94 91 ARG A N 1
ATOM 662 C CA . ARG A 1 91 ? -8.269 13.272 -8.666 1.00 72.94 91 ARG A CA 1
ATOM 663 C C . ARG A 1 91 ? -7.789 11.935 -8.100 1.00 72.94 91 ARG A C 1
ATOM 665 O O . ARG A 1 91 ? -8.503 10.946 -8.228 1.00 72.94 91 ARG A O 1
ATOM 672 N N . TYR A 1 92 ? -6.620 11.918 -7.466 1.00 77.38 92 TYR A N 1
ATOM 673 C CA . TYR A 1 92 ? -5.979 10.737 -6.891 1.00 77.38 92 TYR A CA 1
ATOM 674 C C . TYR A 1 92 ? -5.992 10.738 -5.355 1.00 77.38 92 TYR A C 1
ATOM 676 O O . TYR A 1 92 ? -5.249 9.978 -4.727 1.00 77.38 92 TYR A O 1
ATOM 684 N N . ALA A 1 93 ? -6.860 11.550 -4.735 1.00 72.44 93 ALA A N 1
ATOM 685 C CA . ALA A 1 93 ? -7.128 11.480 -3.301 1.00 72.44 93 ALA A CA 1
ATOM 686 C C . ALA A 1 93 ? -7.493 10.044 -2.884 1.00 72.44 93 ALA A C 1
ATOM 688 O O . ALA A 1 93 ? -8.104 9.309 -3.659 1.00 72.44 93 ALA A O 1
ATOM 689 N N . TYR A 1 94 ? -7.144 9.642 -1.657 1.00 70.00 94 TYR A N 1
ATOM 690 C CA . TYR A 1 94 ? -7.262 8.250 -1.196 1.00 70.00 94 TYR A CA 1
ATOM 691 C C . TYR A 1 94 ? -8.644 7.624 -1.465 1.00 70.00 94 TYR A C 1
ATOM 693 O O . TYR A 1 94 ? -8.725 6.563 -2.080 1.00 70.00 94 TYR A O 1
ATOM 701 N N . GLY A 1 95 ? -9.731 8.324 -1.116 1.00 79.12 95 GLY A N 1
ATOM 702 C CA . GLY A 1 95 ? -11.102 7.853 -1.360 1.00 79.12 95 GLY A CA 1
ATOM 703 C C . GLY A 1 95 ? -11.503 7.760 -2.840 1.00 79.12 95 GLY A C 1
ATOM 704 O O . GLY A 1 95 ? -12.425 7.024 -3.177 1.00 79.12 95 GLY A O 1
ATOM 705 N N . ASN A 1 96 ? -10.793 8.451 -3.737 1.00 74.00 96 ASN A N 1
ATOM 706 C CA . ASN A 1 96 ? -11.041 8.427 -5.180 1.00 74.00 96 ASN A CA 1
ATOM 707 C C . ASN A 1 96 ? -10.294 7.291 -5.896 1.00 74.00 96 ASN A C 1
ATOM 709 O O . ASN A 1 96 ? -10.650 6.940 -7.021 1.00 74.00 96 ASN A O 1
ATOM 713 N N . GLN A 1 97 ? -9.275 6.687 -5.277 1.00 78.19 97 GLN A N 1
ATOM 714 C CA . GLN A 1 97 ? -8.449 5.666 -5.932 1.00 78.19 97 GLN A CA 1
ATOM 715 C C . GLN A 1 97 ? -9.243 4.461 -6.473 1.00 78.19 97 GLN A C 1
ATOM 717 O O . GLN A 1 97 ? -8.947 4.045 -7.594 1.00 78.19 97 GLN A O 1
ATOM 722 N N . PRO A 1 98 ? -10.280 3.932 -5.787 1.00 86.31 98 PRO A N 1
ATOM 723 C CA . PRO A 1 98 ? -11.086 2.840 -6.333 1.00 86.31 98 PRO A CA 1
ATOM 724 C C . PRO A 1 98 ? -11.819 3.245 -7.616 1.00 86.31 98 PRO A C 1
ATOM 726 O O . PRO A 1 98 ? -11.759 2.532 -8.615 1.00 86.31 98 PRO A O 1
ATOM 729 N N . TYR A 1 99 ? -12.441 4.429 -7.641 1.00 85.69 99 TYR A N 1
ATOM 730 C CA . TYR A 1 99 ? -13.121 4.934 -8.840 1.00 85.69 99 TYR A CA 1
ATOM 731 C C . TYR A 1 99 ? -12.129 5.131 -9.998 1.00 85.69 99 TYR A C 1
ATOM 733 O O . TYR A 1 99 ? -12.418 4.746 -11.133 1.00 85.69 99 TYR A O 1
ATOM 741 N N . ILE A 1 100 ? -10.945 5.687 -9.713 1.00 83.94 100 ILE A N 1
ATOM 742 C CA . ILE A 1 100 ? -9.880 5.860 -10.707 1.00 83.94 100 ILE A CA 1
ATOM 743 C C . ILE A 1 100 ? -9.392 4.510 -11.235 1.00 83.94 100 ILE A C 1
ATOM 745 O O . ILE A 1 100 ? -9.131 4.398 -12.430 1.00 83.94 100 ILE A O 1
ATOM 749 N N . GLY A 1 101 ? -9.304 3.486 -10.382 1.00 88.62 101 GLY A N 1
ATOM 750 C CA . GLY A 1 101 ? -8.983 2.119 -10.788 1.00 88.62 101 GLY A CA 1
ATOM 751 C C . GLY A 1 101 ? -9.957 1.599 -11.845 1.00 88.62 101 GLY A C 1
ATOM 752 O O . GLY A 1 101 ? -9.528 1.197 -12.926 1.00 88.62 101 GLY A O 1
ATOM 753 N N . GLY A 1 102 ? -11.263 1.712 -11.587 1.00 91.12 102 GLY A N 1
ATOM 754 C CA . GLY A 1 102 ? -12.301 1.352 -12.559 1.00 91.12 102 GLY A CA 1
ATOM 755 C C . GLY A 1 102 ? -12.223 2.175 -13.850 1.00 91.12 102 GLY A C 1
ATOM 756 O O . GLY A 1 102 ? -12.325 1.629 -14.947 1.00 91.12 102 GLY A O 1
ATOM 757 N N . TRP A 1 103 ? -11.961 3.481 -13.742 1.00 91.81 103 TRP A N 1
ATOM 758 C CA . TRP A 1 103 ? -11.788 4.352 -14.907 1.00 91.81 103 TRP A CA 1
ATOM 759 C C . TRP A 1 103 ? -10.575 3.951 -15.765 1.00 91.81 103 TRP A C 1
ATOM 761 O O . TRP A 1 103 ? -10.678 3.889 -16.990 1.00 91.81 103 TRP A O 1
ATOM 771 N N . ASN A 1 104 ? -9.438 3.630 -15.141 1.00 91.75 104 ASN A N 1
ATOM 772 C CA . ASN A 1 104 ? -8.236 3.165 -15.836 1.00 91.75 104 ASN A CA 1
ATOM 773 C C . ASN A 1 104 ? -8.478 1.820 -16.538 1.00 91.75 104 ASN A C 1
ATOM 775 O O . ASN A 1 104 ? -8.049 1.645 -17.678 1.00 91.75 104 ASN A O 1
ATOM 779 N N . LEU A 1 105 ? -9.202 0.896 -15.894 1.00 94.88 105 LEU A N 1
ATOM 780 C CA . LEU A 1 105 ? -9.603 -0.378 -16.502 1.00 94.88 105 LEU A CA 1
ATOM 781 C C . LEU A 1 105 ? -10.504 -0.168 -17.722 1.00 94.88 105 LEU A C 1
ATOM 783 O O . LEU A 1 105 ? -10.310 -0.835 -18.734 1.00 94.88 105 LEU A O 1
ATOM 787 N N . ALA A 1 106 ? -11.427 0.795 -17.672 1.00 93.31 106 ALA A N 1
ATOM 788 C CA . ALA A 1 106 ? -12.259 1.141 -18.822 1.00 93.31 106 ALA A CA 1
ATOM 789 C C . ALA A 1 106 ? -11.431 1.672 -20.001 1.00 93.31 106 ALA A C 1
ATOM 791 O O . ALA A 1 106 ? -11.605 1.214 -21.128 1.00 93.31 106 ALA A O 1
ATOM 792 N N . ARG A 1 107 ? -10.475 2.578 -19.748 1.00 94.31 107 ARG A N 1
ATOM 793 C CA . ARG A 1 107 ? -9.535 3.046 -20.784 1.00 94.31 107 ARG A CA 1
ATOM 794 C C . ARG A 1 107 ? -8.693 1.915 -21.366 1.00 94.31 107 ARG A C 1
ATOM 796 O O . ARG A 1 107 ? -8.404 1.934 -22.556 1.00 94.31 107 ARG A O 1
ATOM 803 N N . PHE A 1 108 ? -8.291 0.945 -20.548 1.00 94.62 108 PHE A N 1
ATOM 804 C CA . PHE A 1 108 ? -7.555 -0.221 -21.029 1.00 94.62 108 PHE A CA 1
ATOM 805 C C . PHE A 1 108 ? -8.436 -1.129 -21.897 1.00 94.62 108 PHE A C 1
ATOM 807 O O . PHE A 1 108 ? -8.030 -1.496 -22.997 1.00 94.62 108 PHE A O 1
ATOM 814 N N . ALA A 1 109 ? -9.659 -1.429 -21.457 1.00 94.44 109 ALA A N 1
ATOM 815 C CA . ALA A 1 109 ? -10.593 -2.278 -22.190 1.00 94.44 109 ALA A CA 1
ATOM 816 C C . ALA A 1 109 ? -10.970 -1.703 -23.565 1.00 94.44 109 ALA A C 1
ATOM 818 O O . ALA A 1 109 ? -11.094 -2.461 -24.523 1.00 94.44 109 ALA A O 1
ATOM 819 N N . GLU A 1 110 ? -11.064 -0.375 -23.700 1.00 93.25 110 GLU A N 1
ATOM 820 C CA . GLU A 1 110 ? -11.271 0.296 -24.994 1.00 93.25 110 GLU A CA 1
ATOM 821 C C . GLU A 1 110 ? -10.202 -0.071 -26.031 1.00 93.25 110 GLU A C 1
ATOM 823 O O . GLU A 1 110 ? -10.511 -0.221 -27.212 1.00 93.25 110 GLU A O 1
ATOM 828 N N . THR A 1 111 ? -8.954 -0.283 -25.600 1.00 95.06 111 THR A N 1
ATOM 829 C CA . THR A 1 111 ? -7.863 -0.695 -26.502 1.00 95.06 111 THR A CA 1
ATOM 830 C C . THR A 1 111 ? -8.007 -2.136 -26.993 1.00 95.06 111 THR A C 1
ATOM 832 O O . THR A 1 111 ? -7.408 -2.509 -28.000 1.00 95.06 111 THR A O 1
ATOM 835 N N . LEU A 1 112 ? -8.811 -2.941 -26.293 1.00 96.19 112 LEU A N 1
ATOM 836 C CA . LEU A 1 112 ? -9.000 -4.362 -26.558 1.00 96.19 112 LEU A CA 1
ATOM 837 C C . LEU A 1 112 ? -10.267 -4.656 -27.363 1.00 96.19 112 LEU A C 1
ATOM 839 O O . LEU A 1 112 ? -10.393 -5.777 -27.841 1.00 96.19 112 LEU A O 1
ATOM 843 N N . LEU A 1 113 ? -11.180 -3.692 -27.550 1.00 96.00 113 LEU A N 1
ATOM 844 C CA . LEU A 1 113 ? -12.461 -3.912 -28.243 1.00 96.00 113 LEU A CA 1
ATOM 845 C C . LEU A 1 113 ? -12.318 -4.668 -29.579 1.00 96.00 113 LEU A C 1
ATOM 847 O O . LEU A 1 113 ? -13.035 -5.654 -29.753 1.00 96.00 113 LEU A O 1
ATOM 851 N N . PRO A 1 114 ? -11.359 -4.333 -30.474 1.00 96.00 114 PRO A N 1
ATOM 852 C CA . PRO A 1 114 ? -11.195 -5.051 -31.743 1.00 96.00 114 PRO A CA 1
ATOM 853 C C . PRO A 1 114 ? -10.771 -6.521 -31.595 1.00 96.00 114 PRO A C 1
ATOM 855 O O . PRO A 1 114 ? -10.846 -7.281 -32.556 1.00 96.00 114 PRO A O 1
ATOM 858 N N . LEU A 1 115 ? -10.272 -6.914 -30.420 1.00 96.69 115 LEU A N 1
ATOM 859 C CA . LEU A 1 115 ? -9.864 -8.283 -30.099 1.00 96.69 115 LEU A CA 1
ATOM 860 C C . LEU A 1 115 ? -10.980 -9.083 -29.414 1.00 96.69 115 LEU A C 1
ATOM 862 O O . LEU A 1 115 ? -10.906 -10.309 -29.383 1.00 96.69 115 LEU A O 1
ATOM 866 N N . LEU A 1 116 ? -11.981 -8.409 -28.839 1.00 95.62 116 LEU A N 1
ATOM 867 C CA . LEU A 1 116 ? -13.052 -9.053 -28.077 1.00 95.62 116 LEU A CA 1
ATOM 868 C C . LEU A 1 116 ? -14.150 -9.606 -28.983 1.00 95.62 116 LEU A C 1
ATOM 870 O O . LEU A 1 116 ? -14.650 -10.702 -28.731 1.00 95.62 116 LEU A O 1
ATOM 874 N N . HIS A 1 117 ? -14.536 -8.860 -30.020 1.00 97.56 117 HIS A N 1
ATOM 875 C CA . HIS A 1 117 ? -15.574 -9.281 -30.955 1.00 97.56 117 HIS A CA 1
ATOM 876 C C . HIS A 1 117 ? -15.504 -8.497 -32.280 1.00 97.56 117 HIS A C 1
ATOM 878 O O . HIS A 1 117 ? -15.025 -7.367 -32.307 1.00 97.56 117 HIS A O 1
ATOM 884 N N . GLU A 1 118 ? -15.987 -9.090 -33.381 1.00 95.00 118 GLU A N 1
ATOM 885 C CA . GLU A 1 118 ? -16.030 -8.431 -34.704 1.00 95.00 118 GLU A CA 1
ATOM 886 C C . GLU A 1 118 ? -17.070 -7.298 -34.765 1.00 95.00 118 GLU A C 1
ATOM 888 O O . GLU A 1 118 ? -16.866 -6.290 -35.438 1.00 95.00 118 GLU A O 1
ATOM 893 N N . ASP A 1 119 ? -18.189 -7.479 -34.063 1.00 97.12 119 ASP A N 1
ATOM 894 C CA . ASP A 1 119 ? -19.218 -6.457 -33.847 1.00 97.12 119 ASP A CA 1
ATOM 895 C C . ASP A 1 119 ? -18.876 -5.591 -32.625 1.00 97.12 119 ASP A C 1
ATOM 897 O O . ASP A 1 119 ? -18.695 -6.113 -31.520 1.00 97.12 119 ASP A O 1
ATOM 901 N N . GLU A 1 120 ? -18.799 -4.276 -32.837 1.00 93.94 120 GLU A N 1
ATOM 902 C CA . GLU A 1 120 ? -18.362 -3.296 -31.837 1.00 93.94 120 GLU A CA 1
ATOM 903 C C . GLU A 1 120 ? -19.310 -3.218 -30.636 1.00 93.94 120 GLU A C 1
ATOM 905 O O . GLU A 1 120 ? -18.845 -3.160 -29.498 1.00 93.94 120 GLU A O 1
ATOM 910 N N . GLU A 1 121 ? -20.629 -3.268 -30.854 1.00 95.19 121 GLU A N 1
ATOM 911 C CA . GLU A 1 121 ? -21.603 -3.211 -29.758 1.00 95.19 121 GLU A CA 1
ATOM 912 C C . GLU A 1 121 ? -21.450 -4.422 -28.829 1.00 95.19 121 GLU A C 1
ATOM 914 O O . GLU A 1 121 ? -21.436 -4.278 -27.603 1.00 95.19 121 GLU A O 1
ATOM 919 N N . GLN A 1 122 ? -21.243 -5.612 -29.397 1.00 96.62 122 GLN A N 1
ATOM 920 C CA . GLN A 1 122 ? -20.964 -6.817 -28.616 1.00 96.62 122 GLN A CA 1
ATOM 921 C C . GLN A 1 122 ? -19.609 -6.758 -27.897 1.00 96.62 122 GLN A C 1
ATOM 923 O O . GLN A 1 122 ? -19.527 -7.158 -26.735 1.00 96.62 122 GLN A O 1
ATOM 928 N N . ALA A 1 123 ? -18.560 -6.224 -28.532 1.00 96.19 123 ALA A N 1
ATOM 929 C CA . ALA A 1 123 ? -17.262 -6.027 -27.879 1.00 96.19 123 ALA A CA 1
ATOM 930 C C . ALA A 1 123 ? -17.373 -5.086 -26.667 1.00 96.19 123 ALA A C 1
ATOM 932 O O . ALA A 1 123 ? -16.814 -5.369 -25.603 1.00 96.19 123 ALA A O 1
ATOM 933 N N . VAL A 1 124 ? -18.130 -3.991 -26.812 1.00 95.75 124 VAL A N 1
ATOM 934 C CA . VAL A 1 124 ? -18.403 -3.039 -25.729 1.00 95.75 124 VAL A CA 1
ATOM 935 C C . VAL A 1 124 ? -19.159 -3.716 -24.592 1.00 95.75 124 VAL A C 1
ATOM 937 O O . VAL A 1 124 ? -18.775 -3.537 -23.437 1.00 95.75 124 VAL A O 1
ATOM 940 N N . GLN A 1 125 ? -20.176 -4.528 -24.892 1.00 96.62 125 GLN A N 1
ATOM 941 C CA . GLN A 1 125 ? -20.930 -5.240 -23.861 1.00 96.62 125 GLN A CA 1
ATOM 942 C C . GLN A 1 125 ? -20.035 -6.202 -23.062 1.00 96.62 125 GLN A C 1
ATOM 944 O O . GLN A 1 125 ? -20.050 -6.164 -21.834 1.00 96.62 125 GLN A O 1
ATOM 949 N N . ILE A 1 126 ? -19.190 -6.993 -23.737 1.00 96.38 126 ILE A N 1
ATOM 950 C CA . ILE A 1 126 ? -18.240 -7.912 -23.080 1.00 96.38 126 ILE A CA 1
ATOM 951 C C . ILE A 1 126 ? -17.303 -7.146 -22.135 1.00 96.38 126 ILE A C 1
ATOM 953 O O . ILE A 1 126 ? -17.087 -7.558 -20.993 1.00 96.38 126 ILE A O 1
ATOM 957 N N . ALA A 1 127 ? -16.750 -6.021 -22.597 1.00 96.00 127 ALA A N 1
ATOM 958 C CA . ALA A 1 127 ? -15.876 -5.180 -21.787 1.00 96.00 127 ALA A CA 1
ATOM 959 C C . ALA A 1 127 ? -16.610 -4.589 -20.571 1.00 96.00 127 ALA A C 1
ATOM 961 O O . ALA A 1 127 ? -16.084 -4.619 -19.457 1.00 96.00 127 ALA A O 1
ATOM 962 N N . GLN A 1 128 ? -17.825 -4.072 -20.766 1.00 94.50 128 GLN A N 1
ATOM 963 C CA . GLN A 1 128 ? -18.638 -3.491 -19.697 1.00 94.50 128 GLN A CA 1
ATOM 964 C C . GLN A 1 128 ? -19.012 -4.524 -18.632 1.00 94.50 128 GLN A C 1
ATOM 966 O O . GLN A 1 128 ? -18.859 -4.235 -17.446 1.00 94.50 128 GLN A O 1
ATOM 971 N N . ASP A 1 129 ? -19.418 -5.730 -19.034 1.00 95.06 129 ASP A N 1
ATOM 972 C CA . ASP A 1 129 ? -19.774 -6.818 -18.117 1.00 95.06 129 ASP A CA 1
ATOM 973 C C . ASP A 1 129 ? -18.578 -7.261 -17.257 1.00 95.06 129 ASP A C 1
ATOM 975 O O . ASP A 1 129 ? -18.726 -7.575 -16.072 1.00 95.06 129 ASP A O 1
ATOM 979 N N . ALA A 1 130 ? -17.369 -7.254 -17.827 1.00 94.81 130 ALA A N 1
ATOM 980 C CA . ALA A 1 130 ? -16.143 -7.538 -17.087 1.00 94.81 130 ALA A CA 1
ATOM 981 C C . ALA A 1 130 ? -15.787 -6.407 -16.105 1.00 94.81 130 ALA A C 1
ATOM 983 O O . ALA A 1 130 ? -15.463 -6.668 -14.946 1.00 94.81 130 ALA A O 1
ATOM 984 N N . ILE A 1 131 ? -15.871 -5.144 -16.537 1.00 94.50 131 ILE A N 1
ATOM 985 C CA . ILE A 1 131 ? -15.537 -3.982 -15.696 1.00 94.50 131 ILE A CA 1
ATOM 986 C C . ILE A 1 131 ? -16.550 -3.797 -14.564 1.00 94.50 131 ILE A C 1
ATOM 988 O O . ILE A 1 131 ? -16.159 -3.403 -13.466 1.00 94.50 131 ILE A O 1
ATOM 992 N N . ALA A 1 132 ? -17.831 -4.102 -14.786 1.00 93.25 132 ALA A N 1
ATOM 993 C CA . ALA A 1 132 ? -18.877 -3.964 -13.773 1.00 93.25 132 ALA A CA 1
ATOM 994 C C . ALA A 1 132 ? -18.575 -4.767 -12.492 1.00 93.25 132 ALA A C 1
ATOM 996 O O . ALA A 1 132 ? -18.909 -4.325 -11.394 1.00 93.25 132 ALA A O 1
ATOM 997 N N . GLN A 1 133 ? -17.863 -5.893 -12.615 1.00 95.44 133 GLN A N 1
ATOM 998 C CA . GLN A 1 133 ? -17.455 -6.731 -11.482 1.00 95.44 133 GLN A CA 1
ATOM 999 C C . GLN A 1 133 ? -16.374 -6.082 -10.606 1.00 95.44 133 GLN A C 1
ATOM 1001 O O . GLN A 1 133 ? -16.223 -6.450 -9.442 1.00 95.44 133 GLN A O 1
ATOM 1006 N N . PHE A 1 134 ? -15.618 -5.108 -11.125 1.00 95.44 134 PHE A N 1
ATOM 1007 C CA . PHE A 1 134 ? -14.510 -4.491 -10.392 1.00 95.44 134 PHE A CA 1
ATOM 1008 C C . PHE A 1 134 ? -14.967 -3.856 -9.076 1.00 95.44 134 PHE A C 1
ATOM 1010 O O . PHE A 1 134 ? -14.311 -4.038 -8.051 1.00 95.44 134 PHE A O 1
ATOM 1017 N N . SER A 1 135 ? -16.090 -3.133 -9.082 1.00 92.38 135 SER A N 1
ATOM 1018 C CA . SER A 1 135 ? -16.598 -2.468 -7.878 1.00 92.38 135 SER A CA 1
ATOM 1019 C C . SER A 1 135 ? -16.980 -3.468 -6.788 1.00 92.38 135 SER A C 1
ATOM 1021 O O . SER A 1 135 ? -16.674 -3.234 -5.620 1.00 92.38 135 SER A O 1
ATOM 1023 N N . GLU A 1 136 ? -17.589 -4.594 -7.164 1.00 93.81 136 GLU A N 1
ATOM 1024 C CA . GLU A 1 136 ? -17.956 -5.659 -6.227 1.00 93.81 136 GLU A CA 1
ATOM 1025 C C . GLU A 1 136 ? -16.717 -6.368 -5.671 1.00 93.81 136 GLU A C 1
ATOM 1027 O O . GLU A 1 136 ? -16.597 -6.532 -4.456 1.00 93.81 136 GLU A O 1
ATOM 1032 N N . LEU A 1 137 ? -15.757 -6.717 -6.535 1.00 96.44 137 LEU A N 1
ATOM 1033 C CA . LEU A 1 137 ? -14.494 -7.345 -6.136 1.00 96.44 137 LEU A CA 1
ATOM 1034 C C . LEU A 1 137 ? -13.684 -6.443 -5.200 1.00 96.44 137 LEU A C 1
ATOM 1036 O O . LEU A 1 137 ? -13.204 -6.895 -4.160 1.00 96.44 137 LEU A O 1
ATOM 1040 N N . TYR A 1 138 ? -13.560 -5.159 -5.544 1.00 95.88 138 TYR A N 1
ATOM 1041 C CA . TYR A 1 138 ? -12.901 -4.172 -4.695 1.00 95.88 138 TYR A CA 1
ATOM 1042 C C . TYR A 1 138 ? -13.577 -4.092 -3.326 1.00 95.88 138 TYR A C 1
ATOM 1044 O O . TYR A 1 138 ? -12.893 -4.198 -2.308 1.00 95.88 138 TYR A O 1
ATOM 1052 N N . HIS A 1 139 ? -14.905 -3.930 -3.293 1.00 95.44 139 HIS A N 1
ATOM 1053 C CA . HIS A 1 139 ? -15.649 -3.786 -2.041 1.00 95.44 139 HIS A CA 1
ATOM 1054 C C . HIS A 1 139 ? -15.511 -5.027 -1.161 1.00 95.44 139 HIS A C 1
ATOM 1056 O O . HIS A 1 139 ? -15.246 -4.912 0.035 1.00 95.44 139 HIS A O 1
ATOM 1062 N N . HIS A 1 140 ? -15.599 -6.215 -1.762 1.00 96.12 140 HIS A N 1
ATOM 1063 C CA . HIS A 1 140 ? -15.404 -7.484 -1.071 1.00 96.12 140 HIS A CA 1
ATOM 1064 C C . HIS A 1 140 ? -14.008 -7.583 -0.437 1.00 96.12 140 HIS A C 1
ATOM 1066 O O . HIS A 1 140 ? -13.891 -7.847 0.763 1.00 96.12 140 HIS A O 1
ATOM 1072 N N . HIS A 1 141 ? -12.945 -7.318 -1.204 1.00 97.19 141 HIS A N 1
ATOM 1073 C CA . HIS A 1 141 ? -11.573 -7.376 -0.693 1.00 97.19 141 HIS A CA 1
ATOM 1074 C C . HIS A 1 141 ? -11.275 -6.281 0.336 1.00 97.19 141 HIS A C 1
ATOM 1076 O O . HIS A 1 141 ? -10.598 -6.551 1.329 1.00 97.19 141 HIS A O 1
ATOM 1082 N N . TRP A 1 142 ? -11.801 -5.068 0.143 1.00 96.81 142 TRP A N 1
ATOM 1083 C CA . TRP A 1 142 ? -11.690 -3.984 1.117 1.00 96.81 142 TRP A CA 1
ATOM 1084 C C . TRP A 1 142 ? -12.341 -4.379 2.444 1.00 96.81 142 TRP A C 1
ATOM 1086 O O . TRP A 1 142 ? -11.695 -4.310 3.490 1.00 96.81 142 TRP A O 1
ATOM 1096 N N . LEU A 1 143 ? -13.580 -4.874 2.403 1.00 97.62 143 LEU A N 1
ATOM 1097 C CA . LEU A 1 143 ? -14.309 -5.281 3.598 1.00 97.62 143 LEU A CA 1
ATOM 1098 C C . LEU A 1 143 ? -13.626 -6.463 4.297 1.00 97.62 143 LEU A C 1
ATOM 1100 O O . LEU A 1 143 ? -13.509 -6.464 5.520 1.00 97.62 143 LEU A O 1
ATOM 1104 N N . SER A 1 144 ? -13.135 -7.445 3.535 1.00 98.00 144 SER A N 1
ATOM 1105 C CA . SER A 1 144 ? -12.354 -8.566 4.070 1.00 98.00 144 SER A CA 1
ATOM 1106 C C . SER A 1 144 ? -11.085 -8.084 4.774 1.00 98.00 144 SER A C 1
ATOM 1108 O O . SER A 1 144 ? -10.814 -8.509 5.895 1.00 98.00 144 SER A O 1
ATOM 1110 N N . GLY A 1 145 ? -10.322 -7.179 4.155 1.00 97.94 145 GLY A N 1
ATOM 1111 C CA . GLY A 1 145 ? -9.116 -6.618 4.761 1.00 97.94 145 GLY A CA 1
ATOM 1112 C C . GLY A 1 145 ? -9.426 -5.844 6.043 1.00 97.94 145 GLY A C 1
ATOM 1113 O O . GLY A 1 145 ? -8.763 -6.037 7.059 1.00 97.94 145 GLY A O 1
ATOM 1114 N N . MET A 1 146 ? -10.472 -5.015 6.034 1.00 98.31 146 MET A N 1
ATOM 1115 C CA . MET A 1 146 ? -10.893 -4.250 7.211 1.00 98.31 146 MET A CA 1
ATOM 1116 C C . MET A 1 146 ? -11.386 -5.147 8.353 1.00 98.31 146 MET A C 1
ATOM 1118 O O . MET A 1 146 ? -11.055 -4.883 9.509 1.00 98.31 146 MET A O 1
ATOM 1122 N N . ARG A 1 147 ? -12.087 -6.247 8.048 1.00 98.56 147 ARG A N 1
ATOM 1123 C CA . ARG A 1 147 ? -12.438 -7.282 9.034 1.00 98.56 147 ARG A CA 1
ATOM 1124 C C . ARG A 1 147 ? -11.197 -7.889 9.681 1.00 98.56 147 ARG A C 1
ATOM 1126 O O . ARG A 1 147 ? -11.115 -7.916 10.906 1.00 98.56 147 ARG A O 1
ATOM 1133 N N . SER A 1 148 ? -10.185 -8.266 8.896 1.00 98.38 148 SER A N 1
ATOM 1134 C CA . SER A 1 148 ? -8.928 -8.799 9.442 1.00 98.38 148 SER A CA 1
ATOM 1135 C C . SER A 1 148 ? -8.187 -7.786 10.324 1.00 98.38 148 SER A C 1
ATOM 1137 O O . SER A 1 148 ? -7.668 -8.141 11.383 1.00 98.38 148 SER A O 1
ATOM 1139 N N . LYS A 1 149 ? -8.208 -6.496 9.962 1.00 98.44 149 LYS A N 1
ATOM 1140 C CA . LYS A 1 149 ? -7.652 -5.412 10.795 1.00 98.44 149 LYS A CA 1
ATOM 1141 C C . LYS A 1 149 ? -8.379 -5.238 12.132 1.00 98.44 149 LYS A C 1
ATOM 1143 O O . LYS A 1 149 ? -7.762 -4.755 13.080 1.00 98.44 149 LYS A O 1
ATOM 1148 N N . LEU A 1 150 ? -9.651 -5.627 12.205 1.00 98.12 150 LEU A N 1
ATOM 1149 C CA . LEU A 1 150 ? -10.489 -5.634 13.408 1.00 98.12 150 LEU A CA 1
ATOM 1150 C C . LEU A 1 150 ? -10.565 -7.014 14.086 1.00 98.12 150 LEU A C 1
ATOM 1152 O O . LEU A 1 150 ? -11.309 -7.176 15.042 1.00 98.12 150 LEU A O 1
ATOM 1156 N N . GLY A 1 151 ? -9.828 -8.022 13.607 1.00 97.88 151 GLY A N 1
ATOM 1157 C CA . GLY A 1 151 ? -9.833 -9.357 14.214 1.00 97.88 151 GLY A CA 1
ATOM 1158 C C . GLY A 1 151 ? -11.116 -10.169 13.985 1.00 97.88 151 GLY A C 1
ATOM 1159 O O . GLY A 1 151 ? -11.357 -11.145 14.694 1.00 97.88 151 GLY A O 1
ATOM 1160 N N . LEU A 1 152 ? -11.923 -9.783 12.992 1.00 98.12 152 LEU A N 1
ATOM 1161 C CA . LEU A 1 152 ? -13.168 -10.455 12.626 1.00 98.12 152 LEU A CA 1
ATOM 1162 C C . LEU A 1 152 ? -12.898 -11.576 11.612 1.00 98.12 152 LEU A C 1
ATOM 1164 O O . LEU A 1 152 ? -12.376 -11.315 10.525 1.00 98.12 152 LEU A O 1
ATOM 1168 N N . PHE A 1 153 ? -13.269 -12.811 11.959 1.00 97.75 153 PHE A N 1
ATOM 1169 C CA . PHE A 1 153 ? -13.102 -13.988 11.088 1.00 97.75 153 PHE A CA 1
ATOM 1170 C C . PHE A 1 153 ? -14.330 -14.254 10.216 1.00 97.75 153 PHE A C 1
ATOM 1172 O O . PHE A 1 153 ? -14.202 -14.565 9.032 1.00 97.75 153 PHE A O 1
ATOM 1179 N N . ASN A 1 154 ? -15.524 -14.133 10.799 1.00 95.94 154 ASN A N 1
ATOM 1180 C CA . ASN A 1 154 ? -16.792 -14.347 10.112 1.00 95.94 154 ASN A CA 1
ATOM 1181 C C . ASN A 1 154 ? -17.373 -13.039 9.552 1.00 95.94 154 ASN A C 1
ATOM 1183 O O . ASN A 1 154 ? -16.934 -11.942 9.896 1.00 95.94 154 ASN A O 1
ATOM 1187 N N . GLU A 1 155 ? -18.387 -13.172 8.700 1.00 96.62 155 GLU A N 1
ATOM 1188 C CA . GLU A 1 155 ? -19.099 -12.060 8.065 1.00 96.62 155 GLU A CA 1
ATOM 1189 C C . GLU A 1 155 ? -20.455 -11.823 8.724 1.00 96.62 155 GLU A C 1
ATOM 1191 O O . GLU A 1 155 ? -21.263 -12.747 8.840 1.00 96.62 155 GLU A O 1
ATOM 1196 N N . GLU A 1 156 ? -20.727 -10.575 9.098 1.00 97.06 156 GLU A N 1
ATOM 1197 C CA . GLU A 1 156 ? -22.046 -10.108 9.521 1.00 97.06 156 GLU A CA 1
ATOM 1198 C C . GLU A 1 156 ? -22.432 -8.824 8.773 1.00 97.06 156 GLU A C 1
ATOM 1200 O O . GLU A 1 156 ? -21.591 -8.008 8.399 1.00 97.06 156 GLU A O 1
ATOM 1205 N N . ALA A 1 157 ? -23.736 -8.615 8.566 1.00 94.88 157 ALA A N 1
ATOM 1206 C CA . ALA A 1 157 ? -24.248 -7.483 7.786 1.00 94.88 157 ALA A CA 1
ATOM 1207 C C . ALA A 1 157 ? -23.913 -6.105 8.393 1.00 94.88 157 ALA A C 1
ATOM 1209 O O . ALA A 1 157 ? -23.911 -5.101 7.686 1.00 94.88 157 ALA A O 1
ATOM 1210 N N . GLU A 1 158 ? -23.635 -6.048 9.697 1.00 95.12 158 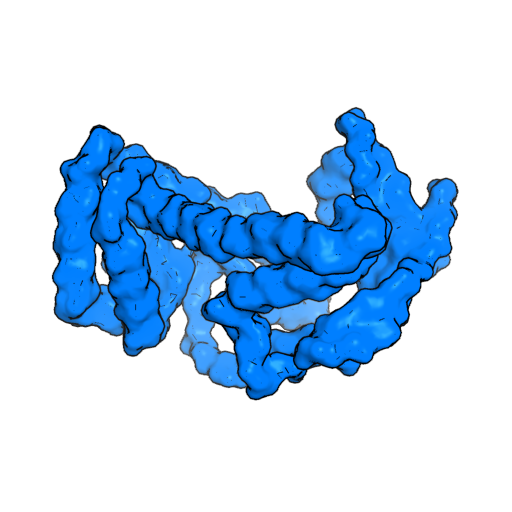GLU A N 1
ATOM 1211 C CA . GLU A 1 158 ? -23.278 -4.816 10.408 1.00 95.12 158 GLU A CA 1
ATOM 1212 C C . GLU A 1 158 ? -21.784 -4.461 10.336 1.00 95.12 158 GLU A C 1
ATOM 1214 O O . GLU A 1 158 ? -21.412 -3.357 10.738 1.00 95.12 158 GLU A O 1
ATOM 1219 N N . ASP A 1 159 ? -20.937 -5.345 9.794 1.00 97.69 159 ASP A N 1
ATOM 1220 C CA . ASP A 1 159 ? -19.479 -5.161 9.764 1.00 97.69 159 ASP A CA 1
ATOM 1221 C C . ASP A 1 159 ? -19.084 -3.900 9.001 1.00 97.69 159 ASP A C 1
ATOM 1223 O O . ASP A 1 159 ? -18.250 -3.119 9.456 1.00 97.69 159 ASP A O 1
ATOM 1227 N N . GLU A 1 160 ? -19.718 -3.665 7.851 1.00 97.81 160 GLU A N 1
ATOM 1228 C CA . GLU A 1 160 ? -19.435 -2.487 7.037 1.00 97.81 160 GLU A CA 1
ATOM 1229 C C . GLU A 1 160 ? -19.784 -1.191 7.776 1.00 97.81 160 GLU A C 1
ATOM 1231 O O . GLU A 1 160 ? -18.989 -0.252 7.766 1.00 97.81 160 GLU A O 1
ATOM 1236 N N . ALA A 1 161 ? -20.937 -1.143 8.449 1.00 97.88 161 ALA A N 1
ATOM 1237 C CA . ALA A 1 161 ? -21.341 0.025 9.227 1.00 97.88 161 ALA A CA 1
ATOM 1238 C C . ALA A 1 161 ? -20.369 0.270 10.389 1.00 97.88 161 ALA A C 1
ATOM 1240 O O . ALA A 1 161 ? -19.916 1.393 10.590 1.00 97.88 161 ALA A O 1
ATOM 1241 N N . LEU A 1 162 ? -19.969 -0.790 11.097 1.00 98.12 162 LEU A N 1
ATOM 1242 C CA . LEU A 1 162 ? -18.986 -0.707 12.175 1.00 98.12 162 LEU A CA 1
ATOM 1243 C C . LEU A 1 162 ? -17.637 -0.158 11.681 1.00 98.12 162 LEU A C 1
ATOM 1245 O O . LEU A 1 162 ? -17.027 0.679 12.348 1.00 98.12 162 LEU A O 1
ATOM 1249 N N . ILE A 1 163 ? -17.175 -0.611 10.516 1.00 98.25 163 ILE A N 1
ATOM 1250 C CA . ILE A 1 163 ? -15.926 -0.152 9.901 1.00 98.25 163 ILE A CA 1
ATOM 1251 C C . ILE A 1 163 ? -16.031 1.315 9.471 1.00 98.25 163 ILE A C 1
ATOM 1253 O O . ILE A 1 163 ? -15.122 2.095 9.753 1.00 98.25 163 ILE A O 1
ATOM 1257 N N . ARG A 1 164 ? -17.122 1.701 8.802 1.00 97.38 164 ARG A N 1
ATOM 1258 C CA . ARG A 1 164 ? -17.340 3.084 8.353 1.00 97.38 164 ARG A CA 1
ATOM 1259 C C . ARG A 1 164 ? -17.407 4.049 9.529 1.00 97.38 164 ARG A C 1
ATOM 1261 O O . ARG A 1 164 ? -16.686 5.040 9.512 1.00 97.38 164 ARG A O 1
ATOM 1268 N N . ASP A 1 165 ? -18.149 3.700 10.577 1.00 97.94 165 ASP A N 1
ATOM 1269 C CA . ASP A 1 165 ? -18.239 4.500 11.800 1.00 97.94 165 ASP A CA 1
ATOM 1270 C C . ASP A 1 165 ? -16.854 4.746 12.420 1.00 97.94 165 ASP A C 1
ATOM 1272 O O . ASP A 1 165 ? -16.553 5.858 12.851 1.00 97.94 165 ASP A O 1
ATOM 1276 N N . LEU A 1 166 ? -15.979 3.730 12.448 1.00 98.12 166 LEU A N 1
ATOM 1277 C CA . LEU A 1 166 ? -14.611 3.896 12.945 1.00 98.12 166 LEU A CA 1
ATOM 1278 C C . LEU A 1 166 ? -13.831 4.908 12.099 1.00 98.12 166 LEU A C 1
ATOM 1280 O O . LEU A 1 166 ? -13.191 5.799 12.651 1.00 98.12 166 LEU A O 1
ATOM 1284 N N . LEU A 1 167 ? -13.882 4.775 10.772 1.00 96.62 167 LEU A N 1
ATOM 1285 C CA . LEU A 1 167 ? -13.168 5.665 9.855 1.00 96.62 167 LEU A CA 1
ATOM 1286 C C . LEU A 1 167 ? -13.674 7.110 9.952 1.00 96.62 167 LEU A C 1
ATOM 1288 O O . LEU A 1 167 ? -12.862 8.032 9.989 1.00 96.62 167 LEU A O 1
ATOM 1292 N N . GLU A 1 168 ? -14.987 7.307 10.063 1.00 96.38 168 GLU A N 1
ATOM 1293 C CA . GLU A 1 168 ? -15.605 8.624 10.252 1.00 96.38 168 GLU A CA 1
ATOM 1294 C C . GLU A 1 168 ? -15.204 9.254 11.592 1.00 96.38 168 GLU A C 1
ATOM 1296 O O . GLU A 1 168 ? -14.887 10.443 11.659 1.00 96.38 168 GLU A O 1
ATOM 1301 N N . LEU A 1 169 ? -15.154 8.462 12.668 1.00 96.81 169 LEU A N 1
ATOM 1302 C CA . LEU A 1 169 ? -14.653 8.929 13.960 1.00 96.81 169 LEU A CA 1
ATOM 1303 C C . LEU A 1 169 ? -13.165 9.300 13.884 1.00 96.81 169 LEU A C 1
ATOM 1305 O O . LEU A 1 169 ? -12.757 10.331 14.423 1.00 96.81 169 LEU A O 1
ATOM 1309 N N . MET A 1 170 ? -12.349 8.500 13.195 1.00 95.06 170 MET A N 1
ATOM 1310 C CA . MET A 1 170 ? -10.930 8.797 12.990 1.00 95.06 170 MET A CA 1
ATOM 1311 C C . MET A 1 170 ? -10.731 10.089 12.200 1.00 95.06 170 MET A C 1
ATOM 1313 O O . MET A 1 170 ? -9.897 10.904 12.586 1.00 95.06 170 MET A O 1
ATOM 1317 N N . GLU A 1 171 ? -11.516 10.313 11.147 1.00 91.00 171 GLU A N 1
ATOM 1318 C CA . GLU A 1 171 ? -11.510 11.561 10.383 1.00 91.00 171 GLU A CA 1
ATOM 1319 C C . GLU A 1 171 ? -11.914 12.750 11.267 1.00 91.00 171 GLU A C 1
ATOM 1321 O O . GLU A 1 171 ? -11.153 13.713 11.404 1.00 91.00 171 GLU A O 1
ATOM 1326 N N . LYS A 1 172 ? -13.064 12.649 11.948 1.00 93.62 172 LYS A N 1
ATOM 1327 C CA . LYS A 1 172 ? -13.610 13.689 12.836 1.00 93.62 172 LYS A CA 1
ATOM 1328 C C . LYS A 1 172 ? -12.619 14.119 13.916 1.00 93.62 172 LYS A C 1
ATOM 1330 O O . LYS A 1 172 ? -12.538 15.301 14.243 1.00 93.62 172 LYS A O 1
ATOM 1335 N N . HIS A 1 173 ? -11.882 13.166 14.480 1.00 93.12 173 HIS A N 1
ATOM 1336 C CA . HIS A 1 173 ? -10.928 13.407 15.562 1.00 93.12 173 HIS A CA 1
ATOM 1337 C C . HIS A 1 173 ? -9.472 13.510 15.085 1.00 93.12 173 HIS A C 1
ATOM 1339 O O . HIS A 1 173 ? -8.578 13.634 15.922 1.00 93.12 173 HIS A O 1
ATOM 1345 N N . SER A 1 174 ? -9.226 13.478 13.767 1.00 89.50 174 SER A N 1
ATOM 1346 C CA . SER A 1 174 ? -7.883 13.501 13.165 1.00 89.50 174 SER A CA 1
ATOM 1347 C C . SER A 1 174 ? -6.935 12.457 13.775 1.00 89.50 174 SER A C 1
ATOM 1349 O O . SER A 1 174 ? -5.766 12.734 14.048 1.00 89.50 174 SER A O 1
ATOM 1351 N N . ALA A 1 175 ? -7.454 11.257 14.039 1.00 91.75 175 ALA A N 1
ATOM 1352 C CA . ALA A 1 175 ? -6.698 10.173 14.649 1.00 91.75 175 ALA A CA 1
ATOM 1353 C C . ALA A 1 175 ? -5.718 9.546 13.647 1.00 91.75 175 ALA A C 1
ATOM 1355 O O . ALA A 1 175 ? -6.036 9.362 12.472 1.00 91.75 175 ALA A O 1
ATOM 1356 N N . ASP A 1 176 ? -4.531 9.158 14.121 1.00 93.31 176 ASP A N 1
ATOM 1357 C CA . ASP A 1 176 ? -3.571 8.445 13.279 1.00 93.31 176 ASP A CA 1
ATOM 1358 C C . ASP A 1 176 ? -4.095 7.057 12.906 1.00 93.31 176 ASP A C 1
ATOM 1360 O O . ASP A 1 176 ? -4.483 6.271 13.774 1.00 93.31 176 ASP A O 1
ATOM 1364 N N . TYR A 1 177 ? -4.067 6.745 11.610 1.00 93.94 177 TYR A N 1
ATOM 1365 C CA . TYR A 1 177 ? -4.650 5.516 11.089 1.00 93.94 177 TYR A CA 1
ATOM 1366 C C . TYR A 1 177 ? -3.972 4.266 11.649 1.00 93.94 177 TYR A C 1
ATOM 1368 O O . TYR A 1 177 ? -4.617 3.417 12.265 1.00 93.94 177 TYR A O 1
ATOM 1376 N N . THR A 1 178 ? -2.656 4.168 11.480 1.00 95.12 178 THR A N 1
ATOM 1377 C CA . THR A 1 178 ? -1.879 2.993 11.883 1.00 95.12 178 THR A CA 1
ATOM 1378 C C . THR A 1 178 ? -1.912 2.795 13.395 1.00 95.12 178 THR A C 1
ATOM 1380 O O . THR A 1 178 ? -2.231 1.702 13.861 1.00 95.12 178 THR A O 1
ATOM 1383 N N . ASN A 1 179 ? -1.673 3.855 14.169 1.00 94.81 179 ASN A N 1
ATOM 1384 C CA . ASN A 1 179 ? -1.643 3.783 15.627 1.00 94.81 179 ASN A CA 1
ATOM 1385 C C . ASN A 1 179 ? -3.026 3.475 16.209 1.00 94.81 179 ASN A C 1
ATOM 1387 O O . ASN A 1 179 ? -3.102 2.811 17.239 1.00 94.81 179 ASN A O 1
ATOM 1391 N N . THR A 1 180 ? -4.115 3.869 15.536 1.00 96.38 180 THR A N 1
ATOM 1392 C CA . THR A 1 180 ? -5.471 3.477 15.943 1.00 96.38 180 THR A CA 1
ATOM 1393 C C . THR A 1 180 ? -5.664 1.969 15.875 1.00 96.38 180 THR A C 1
ATOM 1395 O O . THR A 1 180 ? -6.054 1.349 16.865 1.00 96.38 180 THR A O 1
ATOM 1398 N N . PHE A 1 181 ? -5.321 1.351 14.745 1.00 97.44 181 PHE A N 1
ATOM 1399 C CA . PHE A 1 181 ? -5.410 -0.102 14.603 1.00 97.44 181 PHE A CA 1
ATOM 1400 C C . PHE A 1 181 ? -4.428 -0.849 15.514 1.00 97.44 181 PHE A C 1
ATOM 1402 O O . PHE A 1 181 ? -4.772 -1.907 16.041 1.00 97.44 181 PHE A O 1
ATOM 1409 N N . LEU A 1 182 ? -3.231 -0.308 15.756 1.00 95.38 182 LEU A N 1
ATOM 1410 C CA . LEU A 1 182 ? -2.285 -0.885 16.718 1.00 95.38 182 LEU A CA 1
ATOM 1411 C C . LEU A 1 182 ? -2.820 -0.839 18.148 1.00 95.38 182 LEU A C 1
ATOM 1413 O O . LEU A 1 182 ? -2.744 -1.837 18.864 1.00 95.38 182 LEU A O 1
ATOM 1417 N N . ALA A 1 183 ? -3.417 0.280 18.551 1.00 95.38 183 ALA A N 1
ATOM 1418 C CA . ALA A 1 183 ? -4.009 0.410 19.871 1.00 95.38 183 ALA A CA 1
ATOM 1419 C C . ALA A 1 183 ? -5.139 -0.604 20.085 1.00 95.38 183 ALA A C 1
ATOM 1421 O O . ALA A 1 183 ? -5.175 -1.257 21.128 1.00 95.38 183 ALA A O 1
ATOM 1422 N N . LEU A 1 184 ? -5.989 -0.807 19.070 1.00 96.12 184 LEU A N 1
ATOM 1423 C CA . LEU A 1 184 ? -7.011 -1.858 19.075 1.00 96.12 184 LEU A CA 1
ATOM 1424 C C . LEU A 1 184 ? -6.391 -3.265 19.138 1.00 96.12 184 LEU A C 1
ATOM 1426 O O . LEU A 1 184 ? -6.878 -4.109 19.883 1.00 96.12 184 LEU A O 1
ATOM 1430 N N . THR A 1 185 ? -5.304 -3.514 18.398 1.00 95.88 185 THR A N 1
ATOM 1431 C CA . THR A 1 185 ? -4.611 -4.820 18.345 1.00 95.88 185 THR A CA 1
ATOM 1432 C C . THR A 1 185 ? -4.115 -5.257 19.722 1.00 95.88 185 THR A C 1
ATOM 1434 O O . THR A 1 185 ? -4.246 -6.423 20.092 1.00 95.88 185 THR A O 1
ATOM 1437 N N . PHE A 1 186 ? -3.568 -4.318 20.494 1.00 94.50 186 PHE A N 1
ATOM 1438 C CA . PHE A 1 186 ? -2.995 -4.585 21.815 1.00 94.50 186 PHE A CA 1
ATOM 1439 C C . PHE A 1 186 ? -3.927 -4.252 22.980 1.00 94.50 186 PHE A C 1
ATOM 1441 O O . PHE A 1 186 ? -3.500 -4.351 24.128 1.00 94.50 186 PHE A O 1
ATOM 1448 N N . ASP A 1 187 ? -5.181 -3.879 22.704 1.00 91.75 187 ASP A N 1
ATOM 1449 C CA . ASP A 1 187 ? -6.155 -3.477 23.727 1.00 91.75 187 ASP A CA 1
ATOM 1450 C C . ASP A 1 187 ? -5.597 -2.358 24.635 1.00 91.75 187 ASP A C 1
ATOM 1452 O O . ASP A 1 187 ? -5.643 -2.407 25.865 1.00 91.75 187 ASP A O 1
ATOM 1456 N N . THR A 1 188 ? -4.977 -1.352 24.007 1.00 91.50 188 THR A N 1
ATOM 1457 C CA . THR A 1 188 ? -4.328 -0.223 24.688 1.00 91.50 188 THR A CA 1
ATOM 1458 C C . THR A 1 188 ? -5.081 1.085 24.463 1.00 91.50 188 THR A C 1
ATOM 1460 O O . THR A 1 188 ? -5.781 1.293 23.472 1.00 91.50 188 THR A O 1
ATOM 1463 N N . THR A 1 189 ? -4.935 2.002 25.418 1.00 88.25 189 THR A N 1
ATOM 1464 C CA . THR A 1 189 ? -5.504 3.352 25.333 1.00 88.25 189 THR A CA 1
ATOM 1465 C C . THR A 1 189 ? -4.441 4.336 24.865 1.00 88.25 189 THR A C 1
ATOM 1467 O O . THR A 1 189 ? -3.404 4.478 25.518 1.00 88.25 189 THR A O 1
ATOM 1470 N N . LEU A 1 190 ? -4.717 5.063 23.780 1.00 84.38 190 LEU A N 1
ATOM 1471 C CA . LEU A 1 190 ? -3.862 6.160 23.329 1.00 84.38 190 LEU A CA 1
ATOM 1472 C C . LEU A 1 190 ? -4.131 7.405 24.177 1.00 84.38 190 LEU A C 1
ATOM 1474 O O . LEU A 1 190 ? -5.065 8.165 23.924 1.00 84.38 190 LEU A O 1
ATOM 1478 N N . LYS A 1 191 ? -3.313 7.605 25.214 1.00 77.12 191 LYS A N 1
ATOM 1479 C CA . LYS A 1 191 ? -3.409 8.779 26.093 1.00 77.12 191 LYS A CA 1
ATOM 1480 C C . LYS A 1 191 ? -3.221 10.071 25.291 1.00 77.12 191 LYS A C 1
ATOM 1482 O O . LYS A 1 191 ? -2.261 10.182 24.535 1.00 77.12 191 LYS A O 1
ATOM 1487 N N . GLY A 1 192 ? -4.109 11.044 25.499 1.00 76.44 192 GLY A N 1
ATOM 1488 C CA . GLY A 1 192 ? -4.079 12.335 24.807 1.00 76.44 192 GLY A CA 1
ATOM 1489 C C . GLY A 1 192 ? -4.588 12.295 23.363 1.00 76.44 192 GLY A C 1
ATOM 1490 O O . GLY A 1 192 ? -4.488 13.303 22.668 1.00 76.44 192 GLY A O 1
ATOM 1491 N N . SER A 1 193 ? -5.124 11.159 22.898 1.00 86.25 193 SER A N 1
ATOM 1492 C CA . SER A 1 193 ? -5.806 11.085 21.607 1.00 86.25 193 SER A CA 1
ATOM 1493 C C . SER A 1 193 ? -7.260 11.550 21.755 1.00 86.25 193 SER A C 1
ATOM 1495 O O . SER A 1 193 ? -8.012 10.907 22.495 1.00 86.25 193 SER A O 1
ATOM 1497 N N . PRO A 1 194 ? -7.704 12.592 21.020 1.00 90.44 194 PRO A N 1
ATOM 1498 C CA . PRO A 1 194 ? -9.085 13.075 21.081 1.00 90.44 194 PRO A CA 1
ATOM 1499 C C . PRO A 1 194 ? -10.131 11.999 20.771 1.00 90.44 194 PRO A C 1
ATOM 1501 O O . PRO A 1 194 ? -11.244 12.070 21.281 1.00 90.44 194 PRO A O 1
ATOM 1504 N N . LEU A 1 195 ? -9.774 10.993 19.962 1.00 93.25 195 LEU A N 1
ATOM 1505 C CA . LEU A 1 195 ? -10.659 9.873 19.648 1.00 93.25 195 LEU A CA 1
ATOM 1506 C C . LEU A 1 195 ? -10.918 8.979 20.874 1.00 93.25 195 LEU A C 1
ATOM 1508 O O . LEU A 1 195 ? -12.053 8.579 21.096 1.00 93.25 195 LEU A O 1
ATOM 1512 N N . TRP A 1 196 ? -9.904 8.695 21.704 1.00 91.69 196 TRP A N 1
ATOM 1513 C CA . TRP A 1 196 ? -10.051 7.806 22.874 1.00 91.69 196 TRP A CA 1
ATOM 1514 C C . TRP A 1 196 ? -10.799 8.471 24.029 1.00 91.69 196 TRP A C 1
ATOM 1516 O O . TRP A 1 196 ? -11.278 7.777 24.921 1.00 91.69 196 TRP A O 1
ATOM 1526 N N . GLU A 1 197 ? -10.895 9.799 24.010 1.00 91.12 197 GLU A N 1
ATOM 1527 C CA . GLU A 1 197 ? -11.632 10.597 24.991 1.00 91.12 197 GLU A CA 1
ATOM 1528 C C . GLU A 1 197 ? -13.078 10.888 24.541 1.00 91.12 197 GLU A C 1
ATOM 1530 O O . GLU A 1 197 ? -13.880 11.395 25.327 1.00 91.12 197 GLU A O 1
ATOM 1535 N N . ALA A 1 198 ? -13.430 10.558 23.292 1.00 94.06 198 ALA A N 1
ATOM 1536 C CA . ALA A 1 198 ? -14.746 10.821 22.724 1.00 94.06 198 ALA A CA 1
ATOM 1537 C C . ALA A 1 198 ? -15.798 9.797 23.207 1.00 94.06 198 ALA A C 1
ATOM 1539 O O . ALA A 1 198 ? -15.598 8.587 23.044 1.00 94.06 198 ALA A O 1
ATOM 1540 N N . PRO A 1 199 ? -16.961 10.239 23.728 1.00 94.81 199 PRO A N 1
ATOM 1541 C CA . PRO A 1 199 ? -18.053 9.340 24.114 1.00 94.81 199 PRO A CA 1
ATOM 1542 C C . PRO A 1 199 ? -18.552 8.445 22.972 1.00 94.81 199 PRO A C 1
ATOM 1544 O O . PRO A 1 199 ? -18.934 7.299 23.199 1.00 94.81 199 PRO A O 1
ATOM 1547 N N . GLU A 1 200 ? -18.541 8.952 21.739 1.00 96.31 200 GLU A N 1
ATOM 1548 C CA . GLU A 1 200 ? -18.965 8.213 20.547 1.00 96.31 200 GLU A CA 1
ATOM 1549 C C . GLU A 1 200 ? -18.034 7.031 20.242 1.00 96.31 200 GLU A C 1
ATOM 1551 O O . GLU A 1 200 ? -18.491 5.983 19.782 1.00 96.31 200 GLU A O 1
ATOM 1556 N N . PHE A 1 201 ? -16.739 7.164 20.543 1.00 96.31 201 PHE A N 1
ATOM 1557 C CA . PHE A 1 201 ? -15.781 6.073 20.380 1.00 96.31 201 PHE A CA 1
ATOM 1558 C C . PHE A 1 201 ? -15.952 4.994 21.451 1.00 96.31 201 PHE A C 1
ATOM 1560 O O . PHE A 1 201 ? -15.796 3.811 21.156 1.00 96.31 201 PHE A O 1
ATOM 1567 N N . GLU A 1 202 ? -16.331 5.365 22.677 1.00 94.88 202 GLU A N 1
ATOM 1568 C CA . GLU A 1 202 ? -16.674 4.385 23.713 1.00 94.88 202 GLU A CA 1
ATOM 1569 C C . GLU A 1 202 ? -17.888 3.543 23.295 1.00 94.88 202 GLU A C 1
ATOM 1571 O O . GLU A 1 202 ? -17.832 2.315 23.318 1.00 94.88 202 GLU A O 1
ATOM 1576 N N . GLN A 1 203 ? -18.939 4.191 22.781 1.00 96.88 203 GLN A N 1
ATOM 1577 C CA . GLN A 1 203 ? -20.116 3.502 22.235 1.00 96.88 203 GLN A CA 1
ATOM 1578 C C . GLN A 1 203 ? -19.761 2.612 21.036 1.00 96.88 203 GLN A C 1
ATOM 1580 O O . GLN A 1 203 ? -20.299 1.514 20.874 1.00 96.88 203 GLN A O 1
ATOM 1585 N N . TRP A 1 204 ? -18.849 3.065 20.173 1.00 98.06 204 TRP A N 1
ATOM 1586 C CA . TRP A 1 204 ? -18.331 2.240 19.087 1.00 98.06 204 TRP A CA 1
ATOM 1587 C C . TRP A 1 204 ? -17.578 1.008 19.617 1.00 98.06 204 TRP A C 1
ATOM 1589 O O . TRP A 1 204 ? -17.842 -0.100 19.151 1.00 98.06 204 TRP A O 1
ATOM 1599 N N . LYS A 1 205 ? -16.717 1.161 20.634 1.00 96.31 205 LYS A N 1
ATOM 1600 C CA . LYS A 1 205 ? -15.983 0.046 21.258 1.00 96.31 205 LYS A CA 1
ATOM 1601 C C . LYS A 1 205 ? -16.909 -0.977 21.912 1.00 96.31 205 LYS A C 1
ATOM 1603 O O . LYS A 1 205 ? -16.627 -2.172 21.829 1.00 96.31 205 LYS A O 1
ATOM 1608 N N . GLU A 1 206 ? -18.010 -0.547 22.526 1.00 96.69 206 GLU A N 1
ATOM 1609 C CA . GLU A 1 206 ? -19.026 -1.458 23.069 1.00 96.69 206 GLU A CA 1
ATOM 1610 C C . GLU A 1 206 ? -19.646 -2.325 21.963 1.00 96.69 206 GLU A C 1
ATOM 1612 O O . GLU A 1 206 ? -19.691 -3.552 22.088 1.00 96.69 206 GLU A O 1
ATOM 1617 N N . ARG A 1 207 ? -20.049 -1.707 20.841 1.00 97.62 207 ARG A N 1
ATOM 1618 C CA . ARG A 1 207 ? -20.577 -2.425 19.665 1.00 97.62 207 ARG A CA 1
ATOM 1619 C C . ARG A 1 207 ? -19.543 -3.375 19.067 1.00 97.62 207 ARG A C 1
ATOM 1621 O O . ARG A 1 207 ? -19.855 -4.536 18.816 1.00 97.62 207 ARG A O 1
ATOM 1628 N N . TYR A 1 208 ? -18.308 -2.910 18.901 1.00 97.62 208 TYR A N 1
ATOM 1629 C CA . TYR A 1 208 ? -17.193 -3.710 18.398 1.00 97.62 208 TYR A CA 1
ATOM 1630 C C . TYR A 1 208 ? -16.901 -4.923 19.291 1.00 97.62 208 TYR A C 1
ATOM 1632 O O . TYR A 1 208 ? -16.787 -6.042 1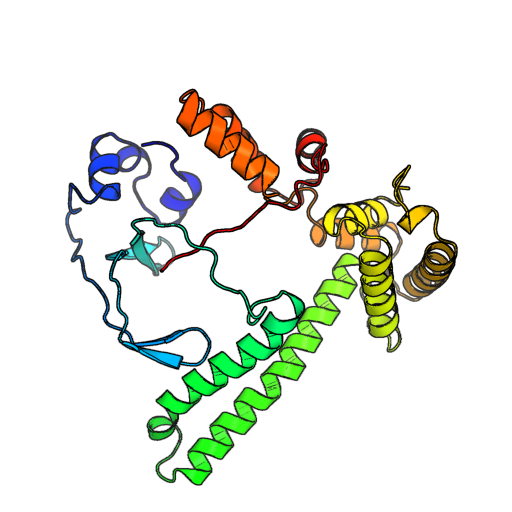8.799 1.00 97.62 208 TYR A O 1
ATOM 1640 N N . THR A 1 209 ? -16.863 -4.737 20.611 1.00 95.75 209 THR A N 1
ATOM 1641 C CA . THR A 1 209 ? -16.636 -5.832 21.567 1.00 95.75 209 THR A CA 1
ATOM 1642 C C . THR A 1 209 ? -17.777 -6.847 21.526 1.00 95.75 209 THR A C 1
ATOM 1644 O O . THR A 1 209 ? -17.539 -8.056 21.525 1.00 95.75 209 THR A O 1
ATOM 1647 N N . ALA A 1 210 ? -19.025 -6.376 21.438 1.00 96.44 210 ALA A N 1
ATOM 1648 C CA . ALA A 1 210 ? -20.181 -7.249 21.271 1.00 96.44 210 ALA A CA 1
ATOM 1649 C C . ALA A 1 210 ? -20.131 -8.024 19.945 1.00 96.44 210 ALA A C 1
ATOM 1651 O O . ALA A 1 210 ? -20.535 -9.185 19.911 1.00 96.44 210 ALA A O 1
ATOM 1652 N N . ARG A 1 211 ? -19.631 -7.404 18.868 1.00 97.12 211 ARG A N 1
ATOM 1653 C CA . ARG A 1 211 ? -19.447 -8.038 17.557 1.00 97.12 211 ARG A CA 1
ATOM 1654 C C . ARG A 1 211 ? -18.350 -9.102 17.567 1.00 97.12 211 ARG A C 1
ATOM 1656 O O . ARG A 1 211 ? -18.575 -10.195 17.049 1.00 97.12 211 ARG A O 1
ATOM 1663 N N . LEU A 1 212 ? -17.213 -8.827 18.206 1.00 95.56 212 LEU A N 1
ATOM 1664 C CA . LEU A 1 212 ? -16.146 -9.811 18.413 1.00 95.56 212 LEU A CA 1
ATOM 1665 C C . LEU A 1 212 ? -16.637 -11.042 19.181 1.00 95.56 212 LEU A C 1
ATOM 1667 O O . LEU A 1 212 ? -16.228 -12.158 18.889 1.00 95.56 212 LEU A O 1
ATOM 1671 N N . GLY A 1 213 ? -17.548 -10.862 20.142 1.00 95.12 213 GLY A N 1
ATOM 1672 C CA . GLY A 1 213 ? -18.113 -11.967 20.921 1.00 95.12 213 GLY A CA 1
ATOM 1673 C C . GLY A 1 213 ? -19.042 -12.913 20.146 1.00 95.12 213 GLY A C 1
ATOM 1674 O O . GLY A 1 213 ? -19.499 -13.896 20.726 1.00 95.12 213 GLY A O 1
ATOM 1675 N N . ARG A 1 214 ? -19.355 -12.629 18.873 1.00 95.50 214 ARG A N 1
ATOM 1676 C CA . ARG A 1 214 ? -20.268 -13.430 18.033 1.00 95.50 214 ARG A CA 1
ATOM 1677 C C . ARG A 1 214 ? -19.568 -14.290 16.977 1.00 95.50 214 ARG A C 1
ATOM 1679 O O . ARG A 1 214 ? -20.233 -14.845 16.107 1.00 95.50 214 ARG A O 1
ATOM 1686 N N . GLN A 1 215 ? -18.251 -14.439 17.064 1.00 96.00 215 GLN A N 1
ATOM 1687 C CA . GLN A 1 215 ? -17.493 -15.401 16.260 1.00 96.00 215 GLN A CA 1
ATOM 1688 C C . GLN A 1 215 ? -17.068 -16.613 17.104 1.00 96.00 215 GLN A C 1
ATOM 1690 O O . GLN A 1 215 ? -17.244 -16.625 18.324 1.00 96.00 215 GLN A O 1
ATOM 1695 N N . GLN A 1 216 ? -16.552 -17.657 16.456 1.00 95.62 216 GLN A N 1
ATOM 1696 C CA . GLN A 1 216 ? -16.122 -18.874 17.150 1.00 95.62 216 GLN A CA 1
ATOM 1697 C C . GLN A 1 216 ? -14.753 -18.689 17.821 1.00 95.62 216 GLN A C 1
ATOM 1699 O O . GLN A 1 216 ? -14.492 -19.263 18.878 1.00 95.62 216 GLN A O 1
ATOM 1704 N N . GLU A 1 217 ? -13.893 -17.904 17.182 1.00 96.81 217 GLU A N 1
ATOM 1705 C CA . GLU A 1 217 ? -12.508 -17.659 17.544 1.00 96.81 217 GLU A CA 1
ATOM 1706 C C . GLU A 1 217 ? -12.397 -16.802 18.807 1.00 96.81 217 GLU A C 1
ATOM 1708 O O . GLU A 1 217 ? -13.115 -15.817 19.002 1.00 96.81 217 GLU A O 1
ATOM 1713 N N . GLY A 1 218 ? -11.453 -17.171 19.669 1.00 94.31 218 GLY A N 1
ATOM 1714 C CA . GLY A 1 218 ? -11.215 -16.488 20.933 1.00 94.31 218 GLY A CA 1
ATOM 1715 C C . GLY A 1 218 ? -10.503 -15.140 20.779 1.00 94.31 218 GLY A C 1
ATOM 1716 O O . GLY A 1 218 ? -9.991 -14.773 19.719 1.00 94.31 218 GLY A O 1
ATOM 1717 N N . LYS A 1 219 ? -10.388 -14.411 21.899 1.00 93.19 219 LYS A N 1
ATOM 1718 C CA . LYS A 1 219 ? -9.677 -13.120 21.960 1.00 93.19 219 LYS A CA 1
ATOM 1719 C C . LYS A 1 219 ? -8.228 -13.225 21.466 1.00 93.19 219 LYS A C 1
ATOM 1721 O O . LYS A 1 219 ? -7.771 -12.337 20.755 1.00 93.19 219 LYS A O 1
ATOM 1726 N N . GLU A 1 220 ? -7.517 -14.297 21.815 1.00 95.06 220 GLU A N 1
ATOM 1727 C CA . GLU A 1 220 ? -6.116 -14.500 21.412 1.00 95.06 220 GLU A CA 1
ATOM 1728 C C . GLU A 1 220 ? -5.967 -14.689 19.893 1.00 95.06 220 GLU A C 1
ATOM 1730 O O . GLU A 1 220 ? -5.076 -14.103 19.281 1.00 95.06 220 GLU A O 1
ATOM 1735 N N . GLU A 1 221 ? -6.870 -15.447 19.266 1.00 97.38 221 GLU A N 1
ATOM 1736 C CA . GLU A 1 221 ? -6.881 -15.671 17.815 1.00 97.38 221 GLU A CA 1
ATOM 1737 C C . GLU A 1 221 ? -7.224 -14.383 17.060 1.00 97.38 221 GLU A C 1
ATOM 1739 O O . GLU A 1 221 ? -6.534 -14.021 16.106 1.00 97.38 221 GLU A O 1
ATOM 1744 N N . SER A 1 222 ? -8.223 -13.637 17.543 1.00 97.00 222 SER A N 1
ATOM 1745 C CA . SER A 1 222 ? -8.565 -12.301 17.041 1.00 97.00 222 SER A CA 1
ATOM 1746 C C . SER A 1 222 ? -7.372 -11.348 17.120 1.00 97.00 222 SER A C 1
ATOM 1748 O O . SER A 1 222 ? -7.053 -10.668 16.145 1.00 97.00 222 SER A O 1
ATOM 1750 N N . GLN A 1 223 ? -6.674 -11.308 18.257 1.00 96.25 223 GLN A N 1
ATOM 1751 C CA . GLN A 1 223 ? -5.478 -10.479 18.415 1.00 96.25 223 GLN A CA 1
ATOM 1752 C C . GLN A 1 223 ? -4.361 -10.912 17.465 1.00 96.25 223 GLN A C 1
ATOM 1754 O O . GLN A 1 223 ? -3.696 -10.062 16.875 1.00 96.25 223 GLN A O 1
ATOM 1759 N N . GLN A 1 224 ? -4.157 -12.215 17.265 1.00 97.75 224 GLN A N 1
ATOM 1760 C CA . GLN A 1 224 ? -3.149 -12.700 16.327 1.00 97.75 224 GLN A CA 1
ATOM 1761 C C . GLN A 1 224 ? -3.488 -12.338 14.873 1.00 97.75 224 GLN A C 1
ATOM 1763 O O . GLN A 1 224 ? -2.593 -11.934 14.127 1.00 97.75 224 GLN A O 1
ATOM 1768 N N . LEU A 1 225 ? -4.763 -12.411 14.480 1.00 98.25 225 LEU A N 1
ATOM 1769 C CA . LEU A 1 225 ? -5.228 -11.948 13.171 1.00 98.25 225 LEU A CA 1
ATOM 1770 C C . LEU A 1 225 ? -4.942 -10.453 12.979 1.00 98.25 225 LEU A C 1
ATOM 1772 O O . LEU A 1 225 ? -4.385 -10.054 11.953 1.00 98.25 225 LEU A O 1
ATOM 1776 N N . MET A 1 226 ? -5.235 -9.638 13.994 1.00 98.12 226 MET A N 1
ATOM 1777 C CA . MET A 1 226 ? -4.936 -8.207 13.976 1.00 98.12 226 MET A CA 1
ATOM 1778 C C . MET A 1 226 ? -3.432 -7.937 13.882 1.00 98.12 226 MET A C 1
ATOM 1780 O O . MET A 1 226 ? -3.025 -7.108 13.077 1.00 98.12 226 MET A O 1
ATOM 1784 N N . ARG A 1 227 ? -2.586 -8.666 14.622 1.00 97.62 227 ARG A N 1
ATOM 1785 C CA . ARG A 1 227 ? -1.117 -8.525 14.547 1.00 97.62 227 ARG A CA 1
ATOM 1786 C C . ARG A 1 227 ? -0.572 -8.807 13.150 1.00 97.62 227 ARG A C 1
ATOM 1788 O O . ARG A 1 227 ? 0.351 -8.121 12.721 1.00 97.62 227 ARG A O 1
ATOM 1795 N N . ASN A 1 228 ? -1.156 -9.775 12.447 1.00 97.62 228 ASN A N 1
ATOM 1796 C CA . ASN A 1 228 ? -0.773 -10.124 11.078 1.00 97.62 228 ASN A CA 1
ATOM 1797 C C . ASN A 1 228 ? -1.312 -9.128 10.034 1.00 97.62 228 ASN A C 1
ATOM 1799 O O . ASN A 1 228 ? -0.787 -9.064 8.928 1.00 97.62 228 ASN A O 1
ATOM 1803 N N . SER A 1 229 ? -2.358 -8.368 10.376 1.00 97.94 229 SER A N 1
ATOM 1804 C CA . SER A 1 229 ? -3.069 -7.468 9.451 1.00 97.94 229 SER A CA 1
ATOM 1805 C C . SER A 1 229 ? -2.746 -5.986 9.670 1.00 97.94 229 SER A C 1
ATOM 1807 O O . SER A 1 229 ? -2.935 -5.156 8.779 1.00 97.94 229 SER A O 1
ATOM 1809 N N . ASN A 1 230 ? -2.262 -5.633 10.860 1.00 98.00 230 ASN A N 1
ATOM 1810 C CA . ASN A 1 230 ? -1.940 -4.274 11.269 1.00 98.00 230 ASN A CA 1
ATOM 1811 C C . ASN A 1 230 ? -0.422 -4.139 11.433 1.00 98.00 230 ASN A C 1
ATOM 1813 O O . ASN A 1 230 ? 0.139 -4.749 12.344 1.00 98.00 230 ASN A O 1
ATOM 1817 N N . PRO A 1 231 ? 0.258 -3.359 10.577 1.00 97.19 231 PRO A N 1
ATOM 1818 C CA . PRO A 1 231 ? 1.694 -3.167 10.704 1.00 97.19 231 PRO A CA 1
ATOM 1819 C C . PRO A 1 231 ? 2.014 -2.283 11.915 1.00 97.19 231 PRO A C 1
ATOM 1821 O O . PRO A 1 231 ? 1.333 -1.287 12.159 1.00 97.19 231 PRO A O 1
ATOM 1824 N N . ALA A 1 232 ? 3.076 -2.630 12.640 1.00 95.50 232 ALA A N 1
ATOM 1825 C CA . ALA A 1 232 ? 3.676 -1.829 13.706 1.00 95.50 232 ALA A CA 1
ATOM 1826 C C . ALA A 1 232 ? 4.287 -0.526 13.178 1.00 95.50 232 ALA A C 1
ATOM 1828 O O . ALA A 1 232 ? 4.299 0.491 13.866 1.00 95.50 232 ALA A O 1
ATOM 1829 N N . VAL A 1 233 ? 4.794 -0.557 11.945 1.00 96.00 233 VAL A N 1
ATOM 1830 C CA . VAL A 1 233 ? 5.513 0.552 11.322 1.00 96.00 233 VAL A CA 1
ATOM 1831 C C . VAL A 1 233 ? 5.106 0.703 9.862 1.00 96.00 233 VAL A C 1
ATOM 1833 O O . VAL A 1 233 ? 4.882 -0.272 9.147 1.00 96.00 233 VAL A O 1
ATOM 1836 N N . ILE A 1 234 ? 5.029 1.951 9.414 1.00 95.00 234 ILE A N 1
ATOM 1837 C CA . ILE A 1 234 ? 4.849 2.330 8.011 1.00 95.00 234 ILE A CA 1
ATOM 1838 C C . ILE A 1 234 ? 5.930 3.353 7.640 1.00 95.00 234 ILE A C 1
ATOM 1840 O O . ILE A 1 234 ? 6.452 4.016 8.541 1.00 95.00 234 ILE A O 1
ATOM 1844 N N . PRO A 1 235 ? 6.275 3.527 6.350 1.00 93.44 235 PRO A N 1
ATOM 1845 C CA . PRO A 1 235 ? 7.237 4.540 5.920 1.00 93.44 235 PRO A CA 1
ATOM 1846 C C . PRO A 1 235 ? 6.627 5.943 6.054 1.00 93.44 235 PRO A C 1
ATOM 1848 O O . PRO A 1 235 ? 6.183 6.550 5.082 1.00 93.44 235 PRO A O 1
ATOM 1851 N N . ARG A 1 236 ? 6.547 6.452 7.289 1.00 91.62 236 ARG A N 1
ATOM 1852 C CA . ARG A 1 236 ? 6.023 7.788 7.580 1.00 91.62 236 ARG A CA 1
ATOM 1853 C C . ARG A 1 236 ? 6.929 8.819 6.920 1.00 91.62 236 ARG A C 1
ATOM 1855 O O . ARG A 1 236 ? 8.142 8.792 7.105 1.00 91.62 236 ARG A O 1
ATOM 1862 N N . ASN A 1 237 ? 6.317 9.774 6.235 1.00 86.94 237 ASN A N 1
ATOM 1863 C CA . ASN A 1 237 ? 7.012 10.820 5.491 1.00 86.94 237 ASN A CA 1
ATOM 1864 C C . ASN A 1 237 ? 8.138 11.513 6.274 1.00 86.94 237 ASN A C 1
ATOM 1866 O O . ASN A 1 237 ? 9.228 11.667 5.747 1.00 86.94 237 ASN A O 1
ATOM 1870 N N . HIS A 1 238 ? 7.918 11.871 7.544 1.00 88.56 238 HIS A N 1
ATOM 1871 C CA . HIS A 1 238 ? 8.947 12.535 8.354 1.00 88.56 238 HIS A CA 1
ATOM 1872 C C . HIS A 1 238 ? 10.163 11.641 8.662 1.00 88.56 238 HIS A C 1
ATOM 1874 O O . HIS A 1 238 ? 11.268 12.155 8.756 1.00 88.56 238 HIS A O 1
ATOM 1880 N N . ARG A 1 239 ? 9.980 10.316 8.788 1.00 92.50 239 ARG A N 1
ATOM 1881 C CA . ARG A 1 239 ? 11.084 9.358 8.984 1.00 92.50 239 ARG A CA 1
ATOM 1882 C C . ARG A 1 239 ? 11.858 9.123 7.693 1.00 92.50 239 ARG A C 1
ATOM 1884 O O . ARG A 1 239 ? 13.072 8.972 7.722 1.00 92.50 239 ARG A O 1
ATOM 1891 N N . VAL A 1 240 ? 11.151 9.103 6.563 1.00 91.75 240 VAL A N 1
ATOM 1892 C CA . VAL A 1 240 ? 11.787 9.051 5.241 1.00 91.75 240 VAL A CA 1
ATOM 1893 C C . VAL A 1 240 ? 12.608 10.320 5.012 1.00 91.75 240 VAL A C 1
ATOM 1895 O O . VAL A 1 240 ? 13.763 10.219 4.621 1.00 91.75 240 VAL A O 1
ATOM 1898 N N . GLU A 1 241 ? 12.050 11.491 5.318 1.00 88.75 241 GLU A N 1
ATOM 1899 C CA . GLU A 1 241 ? 12.747 12.774 5.191 1.00 88.75 241 GLU A CA 1
ATOM 1900 C C . GLU A 1 241 ? 13.983 12.847 6.092 1.00 88.75 241 GLU A C 1
ATOM 1902 O O . GLU A 1 241 ? 15.054 13.198 5.620 1.00 88.75 241 GLU A O 1
ATOM 1907 N N . GLU A 1 242 ? 13.867 12.433 7.356 1.00 91.69 242 GLU A N 1
ATOM 1908 C CA . GLU A 1 242 ? 14.999 12.347 8.287 1.00 91.69 242 GLU A CA 1
ATOM 1909 C C . GLU A 1 242 ? 16.141 11.493 7.707 1.00 91.69 242 GLU A C 1
ATOM 1911 O O . GLU A 1 242 ? 17.304 11.896 7.729 1.00 91.69 242 GLU A O 1
ATOM 1916 N N . ALA A 1 243 ? 15.814 10.331 7.136 1.00 93.38 243 ALA A N 1
ATOM 1917 C CA . ALA A 1 243 ? 16.797 9.459 6.503 1.00 93.38 243 ALA A CA 1
ATOM 1918 C C . ALA A 1 243 ? 17.447 10.097 5.261 1.00 93.38 243 ALA A C 1
ATOM 1920 O O . ALA A 1 243 ? 18.654 9.944 5.059 1.00 93.38 243 ALA A O 1
ATOM 1921 N N . LEU A 1 244 ? 16.668 10.813 4.443 1.00 91.56 244 LEU A N 1
ATOM 1922 C CA . LEU A 1 244 ? 17.168 11.525 3.264 1.00 91.56 244 LEU A CA 1
ATOM 1923 C C . LEU A 1 244 ? 18.071 12.701 3.657 1.00 91.56 244 LEU A C 1
ATOM 1925 O O . LEU A 1 244 ? 19.162 12.834 3.107 1.00 91.56 244 LEU A O 1
ATOM 1929 N N . GLU A 1 245 ? 17.670 13.498 4.647 1.00 92.62 245 GLU A N 1
ATOM 1930 C CA . GLU A 1 245 ? 18.419 14.662 5.127 1.00 92.62 245 GLU A CA 1
ATOM 1931 C C . GLU A 1 245 ? 19.790 14.259 5.690 1.00 92.62 245 GLU A C 1
ATOM 1933 O O . GLU A 1 245 ? 20.802 14.904 5.404 1.00 92.62 245 GLU A O 1
ATOM 1938 N N . GLN A 1 246 ? 19.855 13.175 6.471 1.00 94.06 246 GLN A N 1
ATOM 1939 C CA . GLN A 1 246 ? 21.124 12.670 7.008 1.00 94.06 246 GLN A CA 1
ATOM 1940 C C . GLN A 1 246 ? 22.042 12.132 5.904 1.00 94.06 246 GLN A C 1
ATOM 1942 O O . GLN A 1 246 ? 23.245 12.414 5.907 1.00 94.06 246 GLN A O 1
ATOM 1947 N N . ALA A 1 247 ? 21.477 11.434 4.917 1.00 93.75 247 ALA A N 1
ATOM 1948 C CA . ALA A 1 247 ? 22.234 10.937 3.777 1.00 93.75 247 ALA A CA 1
ATOM 1949 C C . ALA A 1 247 ? 22.785 12.080 2.903 1.00 93.75 247 ALA A C 1
ATOM 1951 O O . ALA A 1 247 ? 23.953 12.042 2.520 1.00 93.75 247 ALA A O 1
ATOM 1952 N N . GLU A 1 248 ? 21.979 13.102 2.608 1.00 91.62 248 GLU A N 1
ATOM 1953 C CA . GLU A 1 248 ? 22.364 14.215 1.732 1.00 91.62 248 GLU A CA 1
ATOM 1954 C C . GLU A 1 248 ? 23.336 15.189 2.412 1.00 91.62 248 GLU A C 1
ATOM 1956 O O . GLU A 1 248 ? 24.396 15.492 1.863 1.00 91.62 248 GLU A O 1
ATOM 1961 N N . ASN A 1 249 ? 23.006 15.661 3.618 1.00 93.88 249 ASN A N 1
ATOM 1962 C CA . ASN A 1 249 ? 23.754 16.742 4.267 1.00 93.88 249 ASN A CA 1
ATOM 1963 C C . ASN A 1 249 ? 24.972 16.251 5.055 1.00 93.88 249 ASN A C 1
ATOM 1965 O O . ASN A 1 249 ? 25.922 17.011 5.257 1.00 93.88 249 ASN A O 1
ATOM 1969 N N . HIS A 1 250 ? 24.951 14.996 5.510 1.00 93.38 250 HIS A N 1
ATOM 1970 C CA . HIS A 1 250 ? 25.984 14.447 6.393 1.00 93.38 250 HIS A CA 1
ATOM 1971 C C . HIS A 1 250 ? 26.666 13.196 5.826 1.00 93.38 250 HIS A C 1
ATOM 1973 O O . HIS A 1 250 ? 27.659 12.742 6.396 1.00 93.38 250 HIS A O 1
ATOM 1979 N N . GLY A 1 251 ? 26.175 12.644 4.709 1.00 92.62 251 GLY A N 1
ATOM 1980 C CA . GLY A 1 251 ? 26.675 11.383 4.158 1.00 92.62 251 GLY A CA 1
ATOM 1981 C C . GLY A 1 251 ? 26.431 10.178 5.074 1.00 92.62 251 GLY A C 1
ATOM 1982 O O . GLY A 1 251 ? 27.056 9.136 4.877 1.00 92.62 251 GLY A O 1
ATOM 1983 N N . ASP A 1 252 ? 25.568 10.314 6.087 1.00 94.75 252 ASP A N 1
ATOM 1984 C CA . ASP A 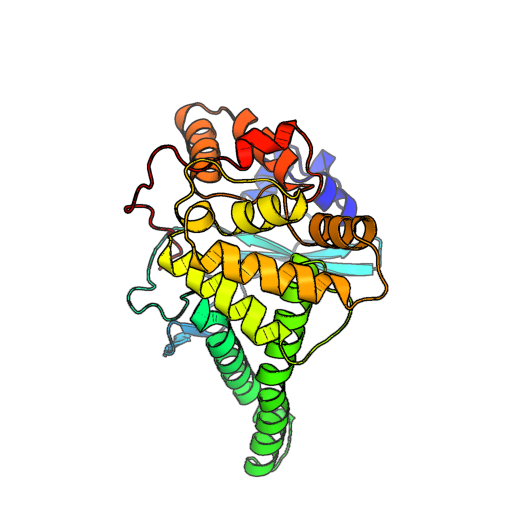1 252 ? 25.279 9.264 7.061 1.00 94.75 252 ASP A CA 1
ATOM 1985 C C . ASP A 1 252 ? 24.094 8.417 6.586 1.00 94.75 252 ASP A C 1
ATOM 1987 O O . ASP A 1 252 ? 22.936 8.828 6.639 1.00 94.75 252 ASP A O 1
ATOM 1991 N N . LEU A 1 253 ? 24.395 7.204 6.125 1.00 94.81 253 LEU A N 1
ATOM 1992 C CA . LEU A 1 253 ? 23.393 6.244 5.662 1.00 94.81 253 LEU A CA 1
ATOM 1993 C C . LEU A 1 253 ? 22.807 5.397 6.797 1.00 94.81 253 LEU A C 1
ATOM 1995 O O . LEU A 1 253 ? 21.836 4.676 6.567 1.00 94.81 253 LEU A O 1
ATOM 1999 N N . SER A 1 254 ? 23.340 5.490 8.019 1.00 96.00 254 SER A N 1
ATOM 2000 C CA . SER A 1 254 ? 22.938 4.615 9.124 1.00 96.00 254 SER A CA 1
ATOM 2001 C C . SER A 1 254 ? 21.463 4.782 9.503 1.00 96.00 254 SER A C 1
ATOM 2003 O O . SER A 1 254 ? 20.816 3.819 9.913 1.00 96.00 254 SER A O 1
ATOM 2005 N N . VAL A 1 255 ? 20.901 5.983 9.333 1.00 94.94 255 VAL A N 1
ATOM 2006 C CA . VAL A 1 255 ? 19.476 6.256 9.574 1.00 94.94 255 VAL A CA 1
ATOM 2007 C C . VAL A 1 255 ? 18.601 5.568 8.527 1.00 94.94 255 VAL A C 1
ATOM 2009 O O . VAL A 1 255 ? 17.634 4.892 8.879 1.00 94.94 255 VAL A O 1
ATOM 2012 N N . MET A 1 256 ? 18.977 5.658 7.249 1.00 95.19 256 MET A N 1
ATOM 2013 C CA . MET A 1 256 ? 18.286 4.960 6.164 1.00 95.19 256 MET A CA 1
ATOM 2014 C C . MET A 1 256 ? 18.375 3.438 6.322 1.00 95.19 256 MET A C 1
ATOM 2016 O O . MET A 1 256 ? 17.367 2.751 6.174 1.00 95.19 256 MET A O 1
ATOM 2020 N N . GLU A 1 257 ? 19.547 2.900 6.664 1.00 95.12 257 GLU A N 1
ATOM 2021 C CA . GLU A 1 257 ? 19.737 1.463 6.890 1.00 95.12 257 GLU A CA 1
ATOM 2022 C C . GLU A 1 257 ? 18.863 0.942 8.036 1.00 95.12 257 GLU A C 1
ATOM 2024 O O . GLU A 1 257 ? 18.199 -0.086 7.885 1.00 95.12 257 GLU A O 1
ATOM 2029 N N . LYS A 1 258 ? 18.799 1.668 9.161 1.00 95.00 258 LYS A N 1
ATOM 2030 C CA . LYS A 1 258 ? 17.919 1.318 10.287 1.00 95.00 258 LYS A CA 1
ATOM 2031 C C . LYS A 1 258 ? 16.444 1.373 9.894 1.00 95.00 258 LYS A C 1
ATOM 2033 O O . LYS A 1 258 ? 15.697 0.449 10.223 1.00 95.00 258 LYS A O 1
ATOM 2038 N N . LEU A 1 259 ? 16.035 2.408 9.158 1.00 95.31 259 LEU A N 1
ATOM 2039 C CA . LEU A 1 259 ? 14.665 2.541 8.668 1.00 95.31 259 LEU A CA 1
ATOM 2040 C C . LEU A 1 259 ? 14.291 1.372 7.744 1.00 95.31 259 LEU A C 1
ATOM 2042 O O . LEU A 1 259 ? 13.247 0.750 7.934 1.00 95.31 259 LEU A O 1
ATOM 2046 N N . LEU A 1 260 ? 15.153 1.019 6.785 1.00 95.19 260 LEU A N 1
ATOM 2047 C CA . LEU A 1 260 ? 14.933 -0.117 5.884 1.00 95.19 260 LEU A CA 1
ATOM 2048 C C . LEU A 1 260 ? 14.892 -1.452 6.638 1.00 95.19 260 LEU A C 1
ATOM 2050 O O . LEU A 1 260 ? 14.042 -2.292 6.338 1.00 95.19 260 LEU A O 1
ATOM 2054 N N . ALA A 1 261 ? 15.759 -1.644 7.635 1.00 93.88 261 ALA A N 1
ATOM 2055 C CA . ALA A 1 261 ? 15.751 -2.845 8.466 1.00 93.88 261 ALA A CA 1
ATOM 2056 C C . ALA A 1 261 ? 14.407 -3.010 9.192 1.00 93.88 261 ALA A C 1
ATOM 2058 O O . ALA A 1 261 ? 13.805 -4.082 9.145 1.00 93.88 261 ALA A O 1
ATOM 2059 N N . VAL A 1 262 ? 13.888 -1.936 9.786 1.00 94.62 262 VAL A N 1
ATOM 2060 C CA . VAL A 1 262 ? 12.594 -1.939 10.480 1.00 94.62 262 VAL A CA 1
ATOM 2061 C C . VAL A 1 262 ? 11.419 -2.149 9.514 1.00 94.62 262 VAL A C 1
ATOM 2063 O O . VAL A 1 262 ? 10.501 -2.910 9.828 1.00 94.62 262 VAL A O 1
ATOM 2066 N N . LEU A 1 263 ? 11.461 -1.541 8.324 1.00 95.06 263 LEU A N 1
ATOM 2067 C CA . LEU A 1 263 ? 10.435 -1.695 7.284 1.00 95.06 263 LEU A CA 1
ATOM 2068 C C . LEU A 1 263 ? 10.450 -3.067 6.597 1.00 95.06 263 LEU A C 1
ATOM 2070 O O . LEU A 1 263 ? 9.455 -3.435 5.978 1.00 95.06 263 LEU A O 1
ATOM 2074 N N . SER A 1 264 ? 11.539 -3.833 6.706 1.00 94.75 264 SER A N 1
ATOM 2075 C CA . SER A 1 264 ? 11.627 -5.181 6.126 1.00 94.75 264 SER A CA 1
ATOM 2076 C C . SER A 1 264 ? 10.705 -6.198 6.810 1.00 94.75 264 SER A C 1
ATOM 2078 O O . SER A 1 264 ? 10.343 -7.206 6.206 1.00 94.75 264 SER A O 1
ATOM 2080 N N . ASN A 1 265 ? 10.290 -5.924 8.052 1.00 95.50 265 ASN A N 1
ATOM 2081 C CA . ASN A 1 265 ? 9.348 -6.753 8.796 1.00 95.50 265 ASN A CA 1
ATOM 2082 C C . ASN A 1 265 ? 8.325 -5.886 9.555 1.00 95.50 265 ASN A C 1
ATOM 2084 O O . ASN A 1 265 ? 8.357 -5.797 10.788 1.00 95.50 265 ASN A O 1
ATOM 2088 N N . PRO A 1 266 ? 7.396 -5.224 8.843 1.00 96.44 266 PRO A N 1
ATOM 2089 C CA . PRO A 1 266 ? 6.553 -4.191 9.433 1.00 96.44 266 PRO A CA 1
ATOM 2090 C C . PRO A 1 266 ? 5.507 -4.745 10.410 1.00 96.44 266 PRO A C 1
ATOM 2092 O O . PRO A 1 266 ? 4.926 -3.978 11.167 1.00 96.44 266 PRO A O 1
ATOM 2095 N N . PHE A 1 267 ? 5.286 -6.063 10.437 1.00 97.00 267 PHE A N 1
ATOM 2096 C CA . PHE A 1 267 ? 4.335 -6.751 11.319 1.00 97.00 267 PHE A CA 1
ATOM 2097 C C . PHE A 1 267 ? 5.012 -7.453 12.511 1.00 97.00 267 PHE A C 1
ATOM 2099 O O . PHE A 1 267 ? 4.377 -8.261 13.185 1.00 97.00 267 PHE A O 1
ATOM 2106 N N . ALA A 1 268 ? 6.299 -7.194 12.779 1.00 95.69 268 ALA A N 1
ATOM 2107 C CA . ALA A 1 268 ? 7.018 -7.858 13.871 1.00 95.69 268 ALA A CA 1
ATOM 2108 C C . ALA A 1 268 ? 6.521 -7.437 15.265 1.00 95.69 268 ALA A C 1
ATOM 2110 O O . ALA A 1 268 ? 6.519 -8.252 16.189 1.00 95.69 268 ALA A O 1
ATOM 2111 N N . HIS A 1 269 ? 6.089 -6.178 15.410 1.00 94.00 269 HIS A N 1
ATOM 2112 C CA . HIS A 1 269 ? 5.734 -5.548 16.691 1.00 94.00 269 HIS A CA 1
ATOM 2113 C C . HIS A 1 269 ? 6.875 -5.602 17.713 1.00 94.00 269 HIS A C 1
ATOM 2115 O O . HIS A 1 269 ? 6.654 -5.794 18.909 1.00 94.00 269 HIS A O 1
ATOM 2121 N N . ALA A 1 270 ? 8.110 -5.482 17.230 1.00 93.94 270 ALA A N 1
ATOM 2122 C CA . ALA A 1 270 ? 9.292 -5.562 18.073 1.00 93.94 270 ALA A CA 1
ATOM 2123 C C . ALA A 1 270 ? 9.540 -4.222 18.802 1.00 93.94 270 ALA A C 1
ATOM 2125 O O . ALA A 1 270 ? 9.212 -3.167 18.248 1.00 93.94 270 ALA A O 1
ATOM 2126 N N . PRO A 1 271 ? 10.110 -4.217 20.025 1.00 91.75 271 PRO A N 1
ATOM 2127 C CA . PRO A 1 271 ? 10.341 -2.991 20.797 1.00 91.75 271 PRO A CA 1
ATOM 2128 C C . PRO A 1 271 ? 11.132 -1.914 20.043 1.00 91.75 271 PRO A C 1
ATOM 2130 O O . PRO A 1 271 ? 10.844 -0.728 20.178 1.00 91.75 271 PRO A O 1
ATOM 2133 N N . GLU A 1 272 ? 12.085 -2.319 19.205 1.00 91.38 272 GLU A N 1
ATOM 2134 C CA . GLU A 1 272 ? 12.878 -1.437 18.346 1.00 91.38 272 GLU A CA 1
ATOM 2135 C C . GLU A 1 272 ? 12.056 -0.696 17.277 1.00 91.38 272 GLU A C 1
ATOM 2137 O O . GLU A 1 272 ? 12.514 0.314 16.749 1.00 91.38 272 GLU A O 1
ATOM 2142 N N . GLN A 1 273 ? 10.839 -1.154 16.963 1.00 93.69 273 GLN A N 1
ATOM 2143 C CA . GLN A 1 273 ? 9.947 -0.493 16.005 1.00 93.69 273 GLN A CA 1
ATOM 2144 C C . GLN A 1 273 ? 9.127 0.635 16.647 1.00 93.69 273 GLN A C 1
ATOM 2146 O O . GLN A 1 273 ? 8.561 1.452 15.923 1.00 93.69 273 GLN A O 1
ATOM 2151 N N . ALA A 1 274 ? 9.062 0.703 17.984 1.00 90.06 274 ALA A N 1
ATOM 2152 C CA . ALA A 1 274 ? 8.194 1.638 18.702 1.00 90.06 274 ALA A CA 1
ATOM 2153 C C . ALA A 1 274 ? 8.501 3.107 18.368 1.00 90.06 274 ALA A C 1
ATOM 2155 O O . ALA A 1 274 ? 7.581 3.885 18.135 1.00 90.06 274 ALA A O 1
ATOM 2156 N N . GLU A 1 275 ? 9.784 3.462 18.258 1.00 91.62 275 GLU A N 1
ATOM 2157 C CA . GLU A 1 275 ? 10.222 4.810 17.872 1.00 91.62 275 GLU A CA 1
ATOM 2158 C C . GLU A 1 275 ? 9.704 5.207 16.475 1.00 91.62 275 GLU A C 1
ATOM 2160 O O . GLU A 1 275 ? 9.305 6.347 16.236 1.00 91.62 275 GLU A O 1
ATOM 2165 N N . TYR A 1 276 ? 9.631 4.258 15.541 1.00 92.31 276 TYR A N 1
ATOM 2166 C CA . TYR A 1 276 ? 9.186 4.506 14.166 1.00 92.31 276 TYR A CA 1
ATOM 2167 C C . TYR A 1 276 ? 7.658 4.611 14.033 1.00 92.31 276 TYR A C 1
ATOM 2169 O O . TYR A 1 276 ? 7.149 5.052 12.998 1.00 92.31 276 TYR A O 1
ATOM 2177 N N . ALA A 1 277 ? 6.916 4.231 15.077 1.00 89.25 277 ALA A N 1
ATOM 2178 C CA . ALA A 1 277 ? 5.470 4.408 15.159 1.00 89.25 277 ALA A CA 1
ATOM 2179 C C . ALA A 1 277 ? 5.070 5.802 15.682 1.00 89.25 277 ALA A C 1
ATOM 2181 O O . ALA A 1 277 ? 3.900 6.186 15.561 1.00 89.25 277 ALA A O 1
ATOM 2182 N N . GLU A 1 278 ? 6.019 6.566 16.235 1.00 90.00 278 GLU A N 1
ATOM 2183 C CA . GLU A 1 278 ? 5.770 7.896 16.786 1.00 90.00 278 GLU A CA 1
ATOM 2184 C C . GLU A 1 278 ? 5.267 8.883 15.725 1.00 90.00 278 GLU A C 1
ATOM 2186 O O . GLU A 1 278 ? 5.623 8.839 14.541 1.00 90.00 278 GLU A O 1
ATOM 2191 N N . LEU A 1 279 ? 4.390 9.783 16.168 1.00 87.69 279 LEU A N 1
ATOM 2192 C CA . LEU A 1 279 ? 3.894 10.874 15.341 1.00 87.69 279 LEU A CA 1
ATOM 2193 C C . LEU A 1 279 ? 4.926 12.003 15.310 1.00 87.69 279 LEU A C 1
ATOM 2195 O O . LEU A 1 279 ? 5.624 12.218 16.302 1.00 87.69 279 LEU A O 1
ATOM 2199 N N . PRO A 1 280 ? 5.012 12.757 14.202 1.00 83.38 280 PRO A N 1
ATOM 2200 C CA . PRO A 1 280 ? 5.925 13.884 14.138 1.00 83.38 280 PRO A CA 1
ATOM 2201 C C . PRO A 1 280 ? 5.571 14.905 15.226 1.00 83.38 280 PRO A C 1
ATOM 2203 O O . PRO A 1 280 ? 4.401 15.246 15.413 1.00 83.38 280 PRO A O 1
ATOM 2206 N N . ALA A 1 281 ? 6.588 15.437 15.911 1.00 71.88 281 ALA A N 1
ATOM 2207 C CA . ALA A 1 281 ? 6.414 16.431 16.975 1.00 71.88 281 ALA A CA 1
ATOM 2208 C C . ALA A 1 281 ? 5.689 17.708 16.499 1.00 71.88 281 ALA A C 1
ATOM 2210 O O . ALA A 1 281 ? 5.088 18.425 17.298 1.00 71.88 281 ALA A O 1
ATOM 2211 N N . GLN A 1 282 ? 5.734 17.987 15.193 1.00 64.12 282 GLN A N 1
ATOM 2212 C CA . GLN A 1 282 ? 4.962 19.033 14.534 1.00 64.12 282 GLN A CA 1
ATOM 2213 C C . GLN A 1 282 ? 4.232 18.426 13.335 1.00 64.12 282 GLN A C 1
ATOM 2215 O O . GLN A 1 282 ? 4.859 17.884 12.424 1.00 64.12 282 GLN A O 1
ATOM 2220 N N . CYS A 1 283 ? 2.902 18.551 13.304 1.00 52.22 283 CYS A N 1
ATOM 2221 C CA . CYS A 1 283 ? 2.135 18.366 12.074 1.00 52.22 283 CYS A CA 1
ATOM 2222 C C . CYS A 1 283 ? 2.486 19.515 11.122 1.00 52.22 283 CYS A C 1
ATOM 2224 O O . CYS A 1 283 ? 1.801 20.536 11.094 1.00 52.22 283 CYS A O 1
ATOM 2226 N N . ASN A 1 284 ? 3.585 19.385 10.377 1.00 48.88 284 ASN A N 1
ATOM 2227 C CA . ASN A 1 284 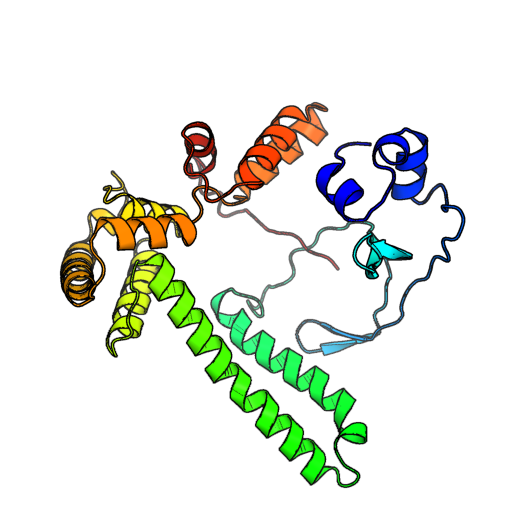? 3.906 20.323 9.311 1.00 48.88 284 ASN A CA 1
ATOM 2228 C C . ASN A 1 284 ? 2.856 20.161 8.208 1.00 48.88 284 ASN A C 1
ATOM 2230 O O . ASN A 1 284 ? 2.928 19.268 7.367 1.00 48.88 284 ASN A O 1
ATOM 2234 N N . THR A 1 285 ? 1.866 21.051 8.217 1.00 45.97 285 THR A N 1
ATOM 2235 C CA . THR A 1 285 ? 0.817 21.185 7.195 1.00 45.97 285 THR A CA 1
ATOM 2236 C C . THR A 1 285 ? 1.365 21.592 5.821 1.00 45.97 285 THR A C 1
ATOM 2238 O O . THR A 1 285 ? 0.608 21.690 4.861 1.00 45.97 285 THR A O 1
ATOM 2241 N N . SER A 1 286 ? 2.677 21.813 5.708 1.00 48.94 286 SER A N 1
ATOM 2242 C CA . SER A 1 286 ? 3.394 22.144 4.478 1.00 48.94 286 SER A CA 1
ATOM 2243 C C . SER A 1 286 ? 3.969 20.933 3.737 1.00 48.94 286 SER A C 1
ATOM 2245 O O . SER A 1 286 ? 4.609 21.130 2.705 1.00 48.94 286 SER A O 1
ATOM 2247 N N . TYR A 1 287 ? 3.780 19.700 4.231 1.00 51.16 287 TYR A N 1
ATOM 2248 C CA . TYR A 1 287 ? 4.364 18.525 3.584 1.00 51.16 287 TYR A CA 1
ATOM 2249 C C . TYR A 1 287 ? 3.709 18.265 2.221 1.00 51.16 287 TYR A C 1
ATOM 2251 O O . TYR A 1 287 ? 2.580 17.783 2.130 1.00 51.16 287 TYR A O 1
ATOM 2259 N N . GLN A 1 288 ? 4.428 18.600 1.154 1.00 51.06 288 GLN A N 1
ATOM 2260 C CA . GLN A 1 288 ? 4.042 18.318 -0.222 1.00 51.06 288 GLN A CA 1
ATOM 2261 C C . GLN A 1 288 ? 4.851 17.118 -0.715 1.00 51.06 288 GLN A C 1
ATOM 2263 O O . GLN A 1 288 ? 6.077 17.137 -0.703 1.00 51.06 288 GLN A O 1
ATOM 2268 N N . THR A 1 289 ? 4.166 16.060 -1.147 1.00 43.56 289 THR A N 1
ATOM 2269 C CA . THR A 1 289 ? 4.787 14.930 -1.846 1.00 43.56 289 THR A CA 1
ATOM 2270 C C . THR A 1 289 ? 4.860 15.241 -3.333 1.00 43.56 289 THR A C 1
ATOM 2272 O O . THR A 1 289 ? 3.843 15.496 -3.976 1.00 43.56 289 THR A O 1
ATOM 2275 N N . PHE A 1 290 ? 6.065 15.234 -3.897 1.00 43.50 290 PHE A N 1
ATOM 2276 C CA . PHE A 1 290 ? 6.313 15.682 -5.263 1.00 43.50 290 PHE A CA 1
ATOM 2277 C C . PHE A 1 290 ? 6.600 14.486 -6.223 1.00 43.50 290 PHE A C 1
ATOM 2279 O O . PHE A 1 290 ? 7.682 13.917 -6.181 1.00 43.50 290 PHE A O 1
ATOM 2286 N N . CYS A 1 291 ? 5.718 14.173 -7.190 1.00 43.00 291 CYS A N 1
ATOM 2287 C CA . CYS A 1 291 ? 5.922 13.362 -8.428 1.00 43.00 291 CYS A CA 1
ATOM 2288 C C . CYS A 1 291 ? 5.616 14.051 -9.811 1.00 43.00 291 CYS A C 1
ATOM 2290 O O . CYS A 1 291 ? 4.466 14.132 -10.229 1.00 43.00 291 CYS A O 1
ATOM 2292 N N . GLY A 1 292 ? 6.672 14.476 -10.524 1.00 49.81 292 GLY A N 1
ATOM 2293 C CA . GLY A 1 292 ? 6.816 15.010 -11.906 1.00 49.81 292 GLY A CA 1
ATOM 2294 C C . GLY A 1 292 ? 5.663 15.660 -12.716 1.00 49.81 292 GLY A C 1
ATOM 2295 O O . GLY A 1 292 ? 4.654 15.026 -12.996 1.00 49.81 292 GLY A O 1
ATOM 2296 N N . THR A 1 293 ? 5.949 16.837 -13.297 1.00 38.53 293 THR A N 1
ATOM 2297 C CA . THR A 1 293 ? 6.172 16.943 -14.760 1.00 38.53 293 THR A CA 1
ATOM 2298 C C . THR A 1 293 ? 7.597 17.423 -14.990 1.00 38.53 293 THR A C 1
ATOM 2300 O O . THR A 1 293 ? 7.892 18.513 -14.455 1.00 38.53 293 THR A O 1
#

Sequence (293 aa):
MIIFNTSLATSLGLNAEALNSAEGAEVFAGNLIPEGAEPLAQAYAGHQFGNFNMLGDGRALLLGEQLTPQGERVDIQLKATVFSSIDTQGRYAYGNQPYIGGWNLARFAETLLPLLHEDEEQAVQIAQDAIAQFSELYHHHWLSGMRSKLGLFNEEAEDEALIRDLLELMEKHSADYTNTFLALTFDTTLKGSPLWEAPEFEQWKERYTARLGRQQEGKEESQQLMRNSNPAVIPRNHRVEEALEQAENHGDLSVMEKLLAVLSNPFAHAPEQAEYAELPAQCNTSYQTFCGT

Radius of gyration: 23.73 Å; chains: 1; bounding box: 57×43×61 Å

pLDDT: mean 88.91, std 12.79, range [33.28, 98.56]

Foldseek 3Di:
DLDDDLVVCVQLVHDSVVLPDPVVVCCLVVVDQDPPWDKDKAWDWDQDVNRTDTDIPPFKIFRDWGQGPVRDIDTDMRGDDDWAFPPPVCCVPPVNVLVVVLVRLLVVLVVCLVVQDVDNVVSNVVSCVVSVCSVVVVVVVVLVLLCLLLLHDDDDPCSVVLSVLVVVLCVVQVNDDLVVSVCSLVVHQDPPRPSSVDPSNVVSVVVSVVNNVPDPDDPVSSSVSNLVSRFLADPDPVLVVVQVCCCPVPVDNVSVVLVVVCVVRRSPNDPSSNVRSDDPPDPPPPDGGTDDD

InterPro domains:
  IPR003846 Protein adenylyltransferase SelO [PF02696] (3-80)
  IPR003846 Protein adenylyltransferase SelO [PF02696] (86-262)